Protein AF-A0A819P3U1-F1 (afdb_monomer)

Nearest PDB structures (foldseek):
  7jhk-assembly1_A  TM=5.627E-01  e=6.152E-02  Homo sapiens
  1yp3-assembly1_A  TM=5.318E-01  e=4.204E-02  Solanum tuberosum
  2y6p-assembly2_C-2  TM=5.260E-01  e=1.160E-01  Aquifex aeolicus
  1yp2-assembly1_D  TM=4.595E-01  e=9.592E-02  Solanum tuberosum
  1yp3-assembly1_D  TM=5.567E-01  e=6.039E-01  Solanum tuberosum

Mean predicted aligned error: 12.97 Å

Solvent-accessible surface area (backbone atoms only — not comparable to full-atom values): 12247 Å² total; per-residue (Å²): 111,69,67,37,59,58,43,46,68,49,89,54,62,86,46,75,45,80,46,69,48,93,61,55,46,72,45,92,58,41,65,61,53,62,70,67,54,55,69,74,64,70,70,65,46,48,33,38,27,32,22,67,76,34,48,69,74,45,61,77,78,46,75,49,81,86,69,34,29,36,20,39,30,55,60,50,45,47,78,54,25,32,36,37,26,21,64,43,29,48,50,46,53,65,76,52,68,76,62,92,58,60,68,38,43,49,49,22,51,33,24,65,68,64,75,36,46,35,31,30,42,39,68,57,34,28,44,63,67,75,35,46,96,87,57,67,52,98,86,56,76,61,86,76,69,75,80,51,57,64,54,48,55,57,49,54,61,64,59,72,75,81,70,96,72,63,72,71,63,50,72,74,33,38,64,66,67,39,51,49,68,62,18,47,54,48,39,61,73,74,52,67,63,55,79,77,58,79,80,74,83,87,80,76,96,73,89,134

Foldseek 3Di:
DVVLVVLLPDPDQLDKDKDADPQKDFDPCLVVVVVQDDPVVSVPFQKEFLAAPLADFAAWPDATPLGKTKGFHLQRQDDRIMIHGSVSSVLLCVQVVPDPAPSSVSVNVCSNVVVGGYMYMPPHRMDRPPDDVVGDDPLDDDDDDDVVVVVVVVVVVVPVPDDPPPVVNVCPGSSVVRPNVVSVVCCCVRVPPSVVPPPPPPDDPDDD

pLDDT: mean 73.74, std 20.92, range [31.33, 96.56]

Structure (mmCIF, N/CA/C/O backbone):
data_AF-A0A819P3U1-F1
#
_entry.id   AF-A0A819P3U1-F1
#
loop_
_atom_site.group_PDB
_atom_site.id
_atom_site.type_symbol
_atom_site.label_atom_id
_atom_site.label_alt_id
_atom_site.label_comp_id
_atom_site.label_asym_id
_atom_site.label_entity_id
_atom_site.label_seq_id
_atom_site.pdbx_PDB_ins_code
_atom_site.Cartn_x
_atom_site.Cartn_y
_atom_site.Cartn_z
_atom_site.occupancy
_atom_site.B_iso_or_equiv
_atom_site.auth_seq_id
_atom_site.auth_comp_id
_atom_site.auth_asym_id
_atom_site.auth_atom_id
_atom_site.pdbx_PDB_model_num
ATOM 1 N N . MET A 1 1 ? 4.174 1.593 13.818 1.00 85.69 1 MET A N 1
ATOM 2 C CA . MET A 1 1 ? 3.025 1.798 14.738 1.00 85.69 1 MET A CA 1
ATOM 3 C C . MET A 1 1 ? 2.854 3.265 15.147 1.00 85.69 1 MET A C 1
ATOM 5 O O . MET A 1 1 ? 1.755 3.779 14.996 1.00 85.69 1 MET A O 1
ATOM 9 N N . GLN A 1 2 ? 3.898 3.973 15.605 1.00 91.50 2 GLN A N 1
ATOM 10 C CA . GLN A 1 2 ? 3.791 5.390 16.016 1.00 91.50 2 GLN A CA 1
ATOM 11 C C . GLN A 1 2 ? 3.279 6.329 14.908 1.00 91.50 2 GLN A C 1
ATOM 13 O O . GLN A 1 2 ? 2.405 7.147 15.173 1.00 91.50 2 GLN A O 1
ATOM 18 N N . ILE A 1 3 ? 3.743 6.153 13.662 1.00 92.31 3 ILE A N 1
ATOM 19 C CA . ILE A 1 3 ? 3.264 6.930 12.501 1.00 92.31 3 ILE A CA 1
ATOM 20 C C . ILE A 1 3 ? 1.743 6.807 12.345 1.00 92.31 3 ILE A C 1
ATOM 22 O O . ILE A 1 3 ? 1.049 7.808 12.208 1.00 92.31 3 ILE A O 1
ATOM 26 N N . TRP A 1 4 ? 1.195 5.594 12.442 1.00 94.38 4 TRP A N 1
ATOM 27 C CA . TRP A 1 4 ? -0.253 5.390 12.366 1.00 94.38 4 TRP A CA 1
ATOM 28 C C . TRP A 1 4 ? -0.988 6.064 13.514 1.00 94.38 4 TRP A C 1
ATOM 30 O O . TRP A 1 4 ? -2.015 6.687 13.274 1.00 94.38 4 TRP A O 1
ATOM 40 N N . SER A 1 5 ? -0.440 6.010 14.733 1.00 94.44 5 SER A N 1
ATOM 41 C CA . SER A 1 5 ? -0.998 6.751 15.867 1.00 94.44 5 SER A CA 1
ATOM 42 C C . SER A 1 5 ? -1.040 8.252 15.587 1.00 94.44 5 SER A C 1
ATOM 44 O O . SER A 1 5 ? -2.053 8.880 15.870 1.00 94.44 5 SER A O 1
ATOM 46 N N . ALA A 1 6 ? 0.008 8.825 14.989 1.00 93.75 6 ALA A N 1
ATOM 47 C CA . ALA A 1 6 ? 0.030 10.238 14.619 1.00 93.75 6 ALA A CA 1
ATOM 48 C C . ALA A 1 6 ? -1.058 10.569 13.582 1.00 93.75 6 ALA A C 1
ATOM 50 O O . ALA A 1 6 ? -1.802 11.532 13.744 1.00 93.75 6 ALA A O 1
ATOM 51 N N . ILE A 1 7 ? -1.216 9.714 12.568 1.00 94.00 7 ILE A N 1
ATOM 52 C CA . ILE A 1 7 ? -2.234 9.865 11.520 1.00 94.00 7 ILE A CA 1
ATOM 53 C C . ILE A 1 7 ? -3.661 9.798 12.096 1.00 94.00 7 ILE A C 1
ATOM 55 O O . ILE A 1 7 ? -4.554 10.475 11.588 1.00 94.00 7 ILE A O 1
ATOM 59 N N . THR A 1 8 ? -3.894 9.046 13.183 1.00 93.00 8 THR A N 1
ATOM 60 C CA . THR A 1 8 ? -5.224 9.004 13.826 1.00 93.00 8 THR A CA 1
ATOM 61 C C . THR A 1 8 ? -5.676 10.342 14.413 1.00 93.00 8 THR A C 1
ATOM 63 O O . THR A 1 8 ? -6.875 10.538 14.581 1.00 93.00 8 THR A O 1
ATOM 66 N N . PHE A 1 9 ? -4.754 11.272 14.687 1.00 90.25 9 PHE A N 1
ATOM 67 C CA . PHE A 1 9 ? -5.097 12.611 15.174 1.00 90.25 9 PHE A CA 1
ATOM 68 C C . PHE A 1 9 ? -5.515 13.581 14.059 1.00 90.25 9 PHE A C 1
ATOM 70 O O . PHE A 1 9 ? -5.903 14.710 14.357 1.00 90.25 9 PHE A O 1
ATOM 77 N N . SER A 1 10 ? -5.450 13.171 12.786 1.00 84.75 10 SER A N 1
ATOM 78 C CA . SER A 1 10 ? -5.961 13.988 11.683 1.00 84.75 10 SER A CA 1
ATOM 79 C C . SER A 1 10 ? -7.465 14.213 11.847 1.00 84.75 10 SER A C 1
ATOM 81 O O . SER A 1 10 ? -8.237 13.265 11.982 1.00 84.75 10 SER A O 1
ATOM 83 N N . THR A 1 11 ? -7.889 15.477 11.817 1.00 76.25 11 THR A N 1
ATOM 84 C CA . THR A 1 11 ? -9.294 15.874 11.996 1.00 76.25 11 THR A CA 1
ATOM 85 C C . THR A 1 11 ? -10.148 15.633 10.751 1.00 76.25 11 THR A C 1
ATOM 87 O O . THR A 1 11 ? -11.374 15.627 10.844 1.00 76.25 11 THR A O 1
ATOM 90 N N . ASN A 1 12 ? -9.521 15.412 9.591 1.00 82.50 12 ASN A N 1
ATOM 91 C CA . ASN A 1 12 ? -10.208 15.109 8.343 1.00 82.50 12 ASN A CA 1
ATOM 92 C C . ASN A 1 12 ? -10.086 13.615 8.012 1.00 82.50 12 ASN A C 1
ATOM 94 O O . ASN A 1 12 ? -9.068 13.165 7.476 1.00 82.50 12 ASN A O 1
ATOM 98 N N . ASN A 1 13 ? -11.149 12.861 8.296 1.00 77.06 13 ASN A N 1
ATOM 99 C CA . ASN A 1 13 ? -11.189 11.411 8.086 1.00 77.06 13 ASN A CA 1
ATOM 100 C C . ASN A 1 13 ? -11.143 10.976 6.615 1.00 77.06 13 ASN A C 1
ATOM 102 O O . ASN A 1 13 ? -10.789 9.827 6.338 1.00 77.06 13 ASN A O 1
ATOM 106 N N . ASP A 1 14 ? -11.444 11.889 5.694 1.00 79.56 14 ASP A N 1
ATOM 107 C CA . ASP A 1 14 ? -11.444 11.621 4.256 1.00 79.56 14 ASP A CA 1
ATOM 108 C C . ASP A 1 14 ? -10.098 11.969 3.603 1.00 79.56 14 ASP A C 1
ATOM 110 O O . ASP A 1 14 ? -9.855 11.631 2.444 1.00 79.56 14 ASP A O 1
ATOM 114 N N . SER A 1 15 ? -9.192 12.611 4.351 1.00 87.12 15 SER A N 1
ATOM 115 C CA . SER A 1 15 ? -7.854 12.937 3.864 1.00 87.12 15 SER A CA 1
ATOM 116 C C . SER A 1 15 ? -6.945 11.707 3.810 1.00 87.12 15 SER A C 1
ATOM 118 O O . SER A 1 15 ? -6.907 10.872 4.720 1.00 87.12 15 SER A O 1
ATOM 120 N N . TRP A 1 16 ? -6.174 11.620 2.730 1.00 92.31 16 TRP A N 1
ATOM 121 C CA . TRP A 1 16 ? -5.125 10.625 2.566 1.00 92.31 16 TRP A CA 1
ATOM 122 C C . TRP A 1 16 ? -3.805 11.156 3.116 1.00 92.31 16 TRP A C 1
ATOM 124 O O . TRP A 1 16 ? -3.376 12.259 2.786 1.00 92.31 16 TRP A O 1
ATOM 134 N N . SER A 1 17 ? -3.150 10.349 3.942 1.00 94.19 17 SER A N 1
ATOM 135 C CA . SER A 1 17 ? -1.769 10.551 4.369 1.00 94.19 17 SER A CA 1
ATOM 136 C C . SER A 1 17 ? -0.858 9.675 3.521 1.00 94.19 17 SER A C 1
ATOM 138 O O . SER A 1 17 ? -1.094 8.471 3.410 1.00 94.19 17 SER A O 1
ATOM 140 N N . LEU A 1 18 ? 0.176 10.272 2.933 1.00 94.25 18 LEU A N 1
ATOM 141 C CA . LEU A 1 18 ? 1.239 9.539 2.252 1.00 94.25 18 LEU A CA 1
ATOM 142 C C . LEU A 1 18 ? 2.315 9.184 3.279 1.00 94.25 18 LEU A C 1
ATOM 144 O O . LEU A 1 18 ? 2.760 10.046 4.037 1.00 94.25 18 LEU A O 1
ATOM 148 N N . VAL A 1 19 ? 2.698 7.913 3.324 1.00 94.69 19 VAL A N 1
ATOM 149 C CA . VAL A 1 19 ? 3.743 7.390 4.202 1.00 94.69 19 VAL A CA 1
ATOM 150 C C . VAL A 1 19 ? 4.856 6.835 3.332 1.00 94.69 19 VAL A C 1
ATOM 152 O O . VAL A 1 19 ? 4.605 6.025 2.438 1.00 94.69 19 VAL A O 1
ATOM 155 N N . PHE A 1 20 ? 6.070 7.280 3.628 1.00 92.81 20 PHE A N 1
ATOM 156 C CA . PHE A 1 20 ? 7.286 6.956 2.903 1.00 92.81 20 PHE A CA 1
ATOM 157 C C . PHE A 1 20 ? 8.356 6.474 3.885 1.00 92.81 20 PHE A C 1
ATOM 159 O O . PHE A 1 20 ? 8.464 7.010 4.991 1.00 92.81 20 PHE A O 1
ATOM 166 N N . GLU A 1 21 ? 9.129 5.473 3.478 1.00 89.50 21 GLU A N 1
ATOM 167 C CA . GLU A 1 21 ? 10.458 5.203 4.029 1.00 89.50 21 GLU A CA 1
ATOM 168 C C . GLU A 1 21 ? 11.455 6.256 3.505 1.00 89.50 21 GLU A C 1
ATOM 170 O O . GLU A 1 21 ? 11.153 7.029 2.592 1.00 89.50 21 GLU A O 1
ATOM 175 N N . ASP A 1 22 ? 12.622 6.353 4.133 1.00 85.06 22 ASP A N 1
ATOM 176 C CA . ASP A 1 22 ? 13.622 7.393 3.871 1.00 85.06 22 ASP A CA 1
ATOM 177 C C . ASP A 1 22 ? 14.431 7.172 2.581 1.00 85.06 22 ASP A C 1
ATOM 179 O O . ASP A 1 22 ? 15.055 8.106 2.076 1.00 85.06 22 ASP A O 1
ATOM 183 N N . ASP A 1 23 ? 14.399 5.963 2.023 1.00 80.56 23 ASP A N 1
ATOM 184 C CA . ASP A 1 23 ? 15.194 5.527 0.872 1.00 80.56 23 ASP A CA 1
ATOM 185 C C . ASP A 1 23 ? 14.394 5.412 -0.441 1.00 80.56 23 ASP A C 1
ATOM 187 O O . ASP A 1 23 ? 14.795 4.711 -1.382 1.00 80.56 23 ASP A O 1
ATOM 191 N N . ILE A 1 24 ? 13.278 6.140 -0.528 1.00 85.75 24 ILE A N 1
ATOM 192 C CA . ILE A 1 24 ? 12.421 6.174 -1.714 1.00 85.75 24 ILE A CA 1
ATOM 193 C C . ILE A 1 24 ? 12.750 7.348 -2.636 1.00 85.75 24 ILE A C 1
ATOM 195 O O . ILE A 1 24 ? 12.939 8.485 -2.204 1.00 85.75 24 ILE A O 1
ATOM 199 N N . ASP A 1 25 ? 12.744 7.070 -3.935 1.00 84.06 25 ASP A N 1
ATOM 200 C CA . ASP A 1 25 ? 12.656 8.066 -4.995 1.00 84.06 25 ASP A CA 1
ATOM 201 C C . ASP A 1 25 ? 11.221 8.105 -5.532 1.00 84.06 25 ASP A C 1
ATOM 203 O O . ASP A 1 25 ? 10.582 7.065 -5.712 1.00 84.06 25 ASP A O 1
ATOM 207 N N . LEU A 1 26 ? 10.713 9.306 -5.805 1.00 86.75 26 LEU A N 1
ATOM 208 C CA . LEU A 1 26 ? 9.403 9.504 -6.422 1.00 86.75 26 LEU A CA 1
ATOM 209 C C . LEU A 1 26 ? 9.545 9.732 -7.925 1.00 86.75 26 LEU A C 1
ATOM 211 O O . LEU A 1 26 ? 10.399 10.498 -8.374 1.00 86.75 26 LEU A O 1
ATOM 215 N N . GLU A 1 27 ? 8.649 9.127 -8.693 1.00 85.06 27 GLU A N 1
ATOM 216 C CA . GLU A 1 27 ? 8.501 9.396 -10.116 1.00 85.06 27 GLU A CA 1
ATOM 217 C C . GLU A 1 27 ? 7.991 10.820 -10.342 1.00 85.06 27 GLU A C 1
ATOM 219 O O . GLU A 1 27 ? 7.174 11.341 -9.575 1.00 85.06 27 GLU A O 1
ATOM 224 N N . THR A 1 28 ? 8.430 11.452 -11.433 1.00 79.12 28 THR A N 1
ATOM 225 C CA . THR A 1 28 ? 8.122 12.865 -11.713 1.00 79.12 28 THR A CA 1
ATOM 226 C C . THR A 1 28 ? 6.620 13.140 -11.811 1.00 79.12 28 THR A C 1
ATOM 228 O O . THR A 1 28 ? 6.186 14.212 -11.417 1.00 79.12 28 THR A O 1
ATOM 231 N N . LEU A 1 29 ? 5.832 12.165 -12.283 1.00 81.12 29 LEU A N 1
ATOM 232 C CA . LEU A 1 29 ? 4.379 12.291 -12.462 1.00 81.12 29 LEU A CA 1
ATOM 233 C C . LEU A 1 29 ? 3.557 11.813 -11.251 1.00 81.12 29 LEU A C 1
ATOM 235 O O . LEU A 1 29 ? 2.359 11.559 -11.376 1.00 81.12 29 LEU A O 1
ATOM 239 N N . THR A 1 30 ? 4.182 11.612 -10.084 1.00 85.44 30 THR A N 1
ATOM 240 C CA . THR A 1 30 ? 3.500 11.037 -8.911 1.00 85.44 30 THR A CA 1
ATOM 241 C C . THR A 1 30 ? 2.268 11.849 -8.513 1.00 85.44 30 THR A C 1
ATOM 243 O O . THR A 1 30 ? 1.208 11.276 -8.257 1.00 85.44 30 THR A O 1
ATOM 246 N N . LEU A 1 31 ? 2.381 13.179 -8.474 1.00 86.88 31 LEU A N 1
ATOM 247 C CA . LEU A 1 31 ? 1.285 14.042 -8.039 1.00 86.88 31 LEU A CA 1
ATOM 248 C C . LEU A 1 31 ? 0.137 14.037 -9.054 1.00 86.88 31 LEU A C 1
ATOM 250 O O . LEU A 1 31 ? -1.020 13.892 -8.666 1.00 86.88 31 LEU A O 1
ATOM 254 N N . GLU A 1 32 ? 0.456 14.134 -10.342 1.00 86.25 32 GLU A N 1
ATOM 255 C CA . GLU A 1 32 ? -0.493 14.122 -11.453 1.00 86.25 32 GLU A CA 1
ATOM 256 C C . GLU A 1 32 ? -1.258 12.799 -11.505 1.00 86.25 32 GLU A C 1
ATOM 258 O O . GLU A 1 32 ? -2.483 12.786 -11.651 1.00 86.25 32 GLU A O 1
ATOM 263 N N . VAL A 1 33 ? -0.555 11.676 -11.322 1.00 88.56 33 VAL A N 1
ATOM 264 C CA . VAL A 1 33 ? -1.185 10.357 -11.262 1.00 88.56 33 VAL A CA 1
ATOM 265 C C . VAL A 1 33 ? -2.161 10.302 -10.093 1.00 88.56 33 VAL A C 1
ATOM 267 O O . VAL A 1 33 ? -3.327 9.989 -10.321 1.00 88.56 33 VAL A O 1
ATOM 270 N N . LEU A 1 34 ? -1.745 10.670 -8.877 1.00 89.50 34 LEU A N 1
ATOM 271 C CA . LEU A 1 34 ? -2.627 10.640 -7.704 1.00 89.50 34 LEU A CA 1
ATOM 272 C C . LEU A 1 34 ? -3.834 11.577 -7.861 1.00 89.50 34 LEU A C 1
ATOM 274 O O . LEU A 1 34 ? -4.958 11.200 -7.542 1.00 89.50 34 LEU A O 1
ATOM 278 N N . GLN A 1 35 ? -3.650 12.774 -8.412 1.00 88.50 35 GLN A N 1
ATOM 279 C CA . GLN A 1 35 ? -4.751 13.715 -8.643 1.00 88.50 35 GLN A CA 1
ATOM 280 C C . GLN A 1 35 ? -5.731 13.245 -9.727 1.00 88.50 35 GLN A C 1
ATOM 282 O O . GLN A 1 35 ? -6.902 13.614 -9.693 1.00 88.50 35 GLN A O 1
ATOM 287 N N . SER A 1 36 ? -5.284 12.408 -10.667 1.00 88.75 36 SER A N 1
ATOM 288 C CA . SER A 1 36 ? -6.131 11.872 -11.740 1.00 88.75 36 SER A CA 1
ATOM 289 C C . SER A 1 36 ? -7.015 10.687 -11.324 1.00 88.75 36 SER A C 1
ATOM 291 O O . SER A 1 36 ? -7.788 10.177 -12.140 1.00 88.75 36 SER A O 1
ATOM 293 N N . PHE A 1 37 ? -6.890 10.203 -10.086 1.00 88.62 37 PHE A N 1
ATOM 294 C CA . PHE A 1 37 ? -7.653 9.053 -9.607 1.00 88.62 37 PHE A CA 1
ATOM 295 C C . PHE A 1 37 ? -9.151 9.382 -9.527 1.00 88.62 37 PHE A C 1
ATOM 297 O O . PHE A 1 37 ? -9.531 10.377 -8.905 1.00 88.62 37 PHE A O 1
ATOM 304 N N . PRO A 1 38 ? -10.028 8.523 -10.076 1.00 87.38 38 PRO A N 1
ATOM 305 C CA . PRO A 1 38 ? -11.466 8.667 -9.897 1.00 87.38 38 PRO A CA 1
ATOM 306 C C . PRO A 1 38 ? -11.857 8.654 -8.414 1.00 87.38 38 PRO A C 1
ATOM 308 O O . PRO A 1 38 ? -11.369 7.823 -7.645 1.00 87.38 38 PRO A O 1
ATOM 311 N N . ASN A 1 39 ? -12.803 9.512 -8.020 1.00 86.12 39 ASN A N 1
ATOM 312 C CA . ASN A 1 39 ? -13.292 9.599 -6.635 1.00 86.12 39 ASN A CA 1
ATOM 313 C C . ASN A 1 39 ? -13.731 8.233 -6.074 1.00 86.12 39 ASN A C 1
ATOM 315 O O . ASN A 1 39 ? -13.433 7.890 -4.930 1.00 86.12 39 ASN A O 1
ATOM 319 N N . ASP A 1 40 ? -14.373 7.403 -6.897 1.00 85.00 40 ASP A N 1
ATOM 320 C CA . ASP A 1 40 ? -14.832 6.069 -6.498 1.00 85.00 40 ASP A CA 1
ATOM 321 C C . ASP A 1 40 ? -13.682 5.120 -6.144 1.00 85.00 40 ASP A C 1
ATOM 323 O O . ASP A 1 40 ? -13.859 4.195 -5.348 1.00 85.00 40 ASP A O 1
ATOM 327 N N . LEU A 1 41 ? -12.506 5.323 -6.742 1.00 86.75 41 LEU A N 1
ATOM 328 C CA . LEU A 1 41 ? -11.304 4.556 -6.432 1.00 86.75 41 LEU A CA 1
ATOM 329 C C . LEU A 1 41 ? -10.625 5.064 -5.174 1.00 86.75 41 LEU A C 1
ATOM 331 O O . LEU A 1 41 ? -10.132 4.241 -4.412 1.00 86.75 41 LEU A O 1
ATOM 335 N N . TRP A 1 42 ? -10.661 6.370 -4.912 1.00 87.38 42 TRP A N 1
ATOM 336 C CA . TRP A 1 42 ? -10.223 6.904 -3.629 1.00 87.38 42 TRP A CA 1
ATOM 337 C C . TRP A 1 42 ? -11.099 6.421 -2.478 1.00 87.38 42 TRP A C 1
ATOM 339 O O . TRP A 1 42 ? -10.599 6.225 -1.384 1.00 87.38 42 TRP A O 1
ATOM 349 N N . ASN A 1 43 ? -12.389 6.162 -2.674 1.00 88.31 43 ASN A N 1
ATOM 350 C CA . ASN A 1 43 ? -13.275 5.853 -1.546 1.00 88.31 43 ASN A CA 1
ATOM 351 C C . ASN A 1 43 ? -13.275 4.377 -1.116 1.00 88.31 43 ASN A C 1
ATOM 353 O O . ASN A 1 43 ? -13.623 4.075 0.023 1.00 88.31 43 ASN A O 1
ATOM 357 N N . LYS A 1 44 ? -12.824 3.452 -1.969 1.00 91.56 44 LYS A N 1
ATOM 358 C CA . LYS A 1 44 ? -12.925 2.002 -1.716 1.00 91.56 44 LYS A CA 1
ATOM 359 C C . LYS A 1 44 ? -11.802 1.389 -0.860 1.00 91.56 44 LYS A C 1
ATOM 361 O O . LYS A 1 44 ? -12.132 0.710 0.110 1.00 91.56 44 LYS A O 1
ATOM 366 N N . PRO A 1 45 ? -10.509 1.541 -1.193 1.00 94.62 45 PRO A N 1
ATOM 367 C CA . PRO A 1 45 ? -9.443 0.773 -0.560 1.00 94.62 45 PRO A CA 1
ATOM 368 C C . PRO A 1 45 ? -9.107 1.297 0.836 1.00 94.62 45 PRO A C 1
ATOM 370 O O . PRO A 1 45 ? -9.137 2.493 1.096 1.00 94.62 45 PRO A O 1
ATOM 373 N N . ASP A 1 46 ? -8.715 0.408 1.737 1.00 95.31 46 ASP A N 1
ATOM 374 C CA . ASP A 1 46 ? -8.105 0.784 3.009 1.00 95.31 46 ASP A CA 1
ATOM 375 C C . ASP A 1 46 ? -6.695 1.371 2.785 1.00 95.31 46 ASP A C 1
ATOM 377 O O . ASP A 1 46 ? -6.325 2.373 3.394 1.00 95.31 46 ASP A O 1
ATOM 381 N N . LEU A 1 47 ? -5.915 0.764 1.885 1.00 95.00 47 LEU A N 1
ATOM 382 C CA . LEU A 1 47 ? -4.531 1.143 1.589 1.00 95.00 47 LEU A CA 1
ATOM 383 C C . LEU A 1 47 ? -4.284 1.205 0.083 1.00 95.00 47 LEU A C 1
ATOM 385 O O . LEU A 1 47 ? -4.794 0.369 -0.666 1.00 95.00 47 LEU A O 1
ATOM 389 N N . ILE A 1 48 ? -3.440 2.144 -0.343 1.00 94.69 48 ILE A N 1
ATOM 390 C CA . ILE A 1 48 ? -2.974 2.239 -1.730 1.00 94.69 48 ILE A CA 1
ATOM 391 C C . ILE A 1 48 ? -1.450 2.230 -1.729 1.00 94.69 48 ILE A C 1
ATOM 393 O O . ILE A 1 48 ? -0.825 3.172 -1.258 1.00 94.69 48 ILE A O 1
ATOM 397 N N . TYR A 1 49 ? -0.849 1.176 -2.265 1.00 94.19 49 TYR A N 1
ATOM 398 C CA . TYR A 1 49 ? 0.596 1.080 -2.427 1.00 94.19 49 TYR A CA 1
ATOM 399 C C . TYR A 1 49 ? 1.050 1.878 -3.643 1.00 94.19 49 TYR A C 1
ATOM 401 O O . TYR A 1 49 ? 0.569 1.659 -4.757 1.00 94.19 49 TYR A O 1
ATOM 409 N N . LEU A 1 50 ? 1.982 2.798 -3.403 1.00 93.00 50 LEU A N 1
ATOM 410 C CA . LEU A 1 50 ? 2.589 3.652 -4.424 1.00 93.00 50 LEU A CA 1
ATOM 411 C C . LEU A 1 50 ? 3.823 2.992 -5.030 1.00 93.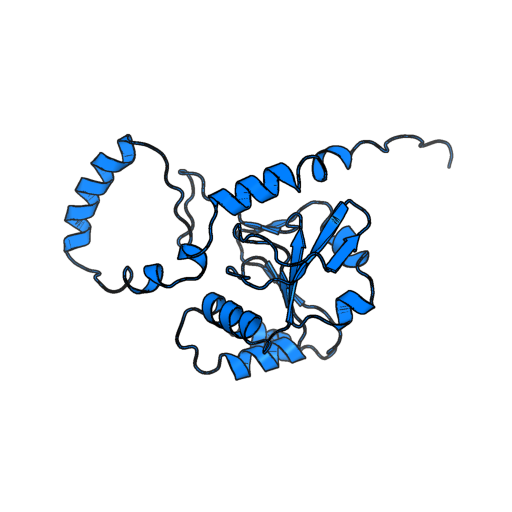00 50 LEU A C 1
ATOM 413 O O . LEU A 1 50 ? 4.187 3.293 -6.161 1.00 93.00 50 LEU A O 1
ATOM 417 N N . GLY A 1 51 ? 4.444 2.080 -4.288 1.00 83.31 51 GLY A N 1
ATOM 418 C CA . GLY A 1 51 ? 5.534 1.251 -4.762 1.00 83.31 51 GLY A CA 1
ATOM 419 C C . GLY A 1 51 ? 5.332 -0.217 -4.407 1.00 83.31 51 GLY A C 1
ATOM 420 O O . GLY A 1 51 ? 4.469 -0.578 -3.602 1.00 83.31 51 GLY A O 1
ATOM 421 N N . SER A 1 52 ? 6.096 -1.095 -5.056 1.00 75.00 52 SER A N 1
ATOM 422 C CA . SER A 1 52 ? 6.040 -2.534 -4.793 1.00 75.00 52 SER A CA 1
ATOM 423 C C . SER A 1 52 ? 7.434 -3.150 -4.818 1.00 75.00 52 SER A C 1
ATOM 425 O O . SER A 1 52 ? 8.246 -2.843 -5.690 1.00 75.00 52 SER A O 1
ATOM 427 N N . CYS A 1 53 ? 7.701 -4.072 -3.894 1.00 72.88 53 CYS A N 1
ATOM 428 C CA . CYS A 1 53 ? 8.941 -4.853 -3.862 1.00 72.88 53 CYS A CA 1
ATOM 429 C C . CYS A 1 53 ? 8.917 -6.016 -4.858 1.00 72.88 53 CYS A C 1
ATOM 431 O O . CYS A 1 53 ? 9.235 -7.144 -4.507 1.00 72.88 53 CYS A O 1
ATOM 433 N N . GLY A 1 54 ? 8.482 -5.772 -6.096 1.00 67.81 54 GLY A N 1
ATOM 434 C CA . GLY A 1 54 ? 8.452 -6.824 -7.110 1.00 67.81 54 GLY A CA 1
ATOM 435 C C . GLY A 1 54 ? 7.488 -7.959 -6.764 1.00 67.81 54 GLY A C 1
ATOM 436 O O . GLY A 1 54 ? 7.825 -9.123 -6.927 1.00 67.81 54 GLY A O 1
ATOM 437 N N . ASN A 1 55 ? 6.278 -7.631 -6.308 1.00 72.81 55 ASN A N 1
ATOM 438 C CA . ASN A 1 55 ? 5.185 -8.600 -6.323 1.00 72.81 55 ASN A CA 1
ATOM 439 C C . ASN A 1 55 ? 4.456 -8.505 -7.655 1.00 72.81 55 ASN A C 1
ATOM 441 O O . ASN A 1 55 ? 4.226 -7.407 -8.166 1.00 72.81 55 ASN A O 1
ATOM 445 N N . ILE A 1 56 ? 4.036 -9.652 -8.181 1.00 76.50 56 ILE A N 1
ATOM 446 C CA . ILE A 1 56 ? 3.124 -9.681 -9.321 1.00 76.50 56 ILE A CA 1
ATOM 447 C C . ILE A 1 56 ? 1.810 -9.016 -8.879 1.00 76.50 56 ILE A C 1
ATOM 449 O O . ILE A 1 56 ? 1.249 -9.414 -7.847 1.00 76.50 56 ILE A O 1
ATOM 453 N N . PRO A 1 57 ? 1.308 -8.013 -9.617 1.00 79.19 57 PRO A N 1
ATOM 454 C CA . PRO A 1 57 ? 0.028 -7.411 -9.291 1.00 79.19 57 PRO A CA 1
ATOM 455 C C . PRO A 1 57 ? -1.102 -8.432 -9.363 1.00 79.19 57 PRO A C 1
ATOM 457 O O . PRO A 1 57 ? -1.083 -9.357 -10.175 1.00 79.19 57 PRO A O 1
ATOM 460 N N . GLY A 1 58 ? -2.133 -8.224 -8.545 1.00 83.31 58 GLY A N 1
ATOM 461 C CA . GLY A 1 58 ? -3.387 -8.949 -8.706 1.00 83.31 58 GLY A CA 1
ATOM 462 C C . GLY A 1 58 ? -4.201 -8.429 -9.892 1.00 83.31 58 GLY A C 1
ATOM 463 O O . GLY A 1 58 ? -3.689 -7.828 -10.840 1.00 83.31 58 GLY A O 1
ATOM 464 N N . SER A 1 59 ? -5.510 -8.651 -9.838 1.00 88.31 59 SER A N 1
ATOM 465 C CA . SER A 1 59 ? -6.432 -8.259 -10.905 1.00 88.31 59 SER A CA 1
ATOM 466 C C . SER A 1 59 ? -6.397 -6.751 -11.165 1.00 88.31 59 SER A C 1
ATOM 468 O O . SER A 1 59 ? -6.461 -5.958 -10.223 1.00 88.31 59 SER A O 1
ATOM 470 N N . LYS A 1 60 ? -6.331 -6.356 -12.444 1.00 92.31 60 LYS A N 1
ATOM 471 C CA . LYS A 1 60 ? -6.463 -4.953 -12.862 1.00 92.31 60 LYS A CA 1
ATOM 472 C C . LYS A 1 60 ? -7.885 -4.477 -12.571 1.00 92.31 60 LYS A C 1
ATOM 474 O O . LYS A 1 60 ? -8.844 -5.100 -13.016 1.00 92.31 60 LYS A O 1
ATOM 479 N N . ILE A 1 61 ? -8.000 -3.377 -11.841 1.00 93.94 61 ILE A N 1
ATOM 480 C CA . ILE A 1 61 ? -9.270 -2.736 -11.479 1.00 93.94 61 ILE A CA 1
ATOM 481 C C . ILE A 1 61 ? -9.530 -1.545 -12.396 1.00 93.94 61 ILE A C 1
ATOM 483 O O . ILE A 1 61 ? -10.668 -1.284 -12.774 1.00 93.94 61 ILE A O 1
ATOM 487 N N . TYR A 1 62 ? -8.472 -0.812 -12.736 1.00 93.62 62 TYR A N 1
ATOM 488 C CA . TYR A 1 62 ? -8.575 0.432 -13.479 1.00 93.62 62 TYR A CA 1
ATOM 489 C C . TYR A 1 62 ? -7.309 0.704 -14.281 1.00 93.62 62 TYR A C 1
ATOM 491 O O . TYR A 1 62 ? -6.222 0.237 -13.939 1.00 93.62 62 TYR A O 1
ATOM 499 N N . GLU A 1 63 ? -7.476 1.477 -15.343 1.00 91.50 63 GLU A N 1
ATOM 500 C CA . GLU A 1 63 ? -6.417 1.997 -16.191 1.00 91.50 63 GLU A CA 1
ATOM 501 C C . GLU A 1 63 ? -6.691 3.482 -16.397 1.00 91.50 63 GLU A C 1
ATOM 503 O O . GLU A 1 63 ? -7.778 3.860 -16.834 1.00 91.50 63 GLU A O 1
ATOM 508 N N . GLY A 1 64 ? -5.740 4.309 -15.978 1.00 83.81 64 GLY A N 1
ATOM 509 C CA . GLY A 1 64 ? -5.885 5.752 -15.954 1.00 83.81 64 GLY A CA 1
ATOM 510 C C . GLY A 1 64 ? -5.243 6.446 -17.141 1.00 83.81 64 GLY A C 1
ATOM 511 O O . GLY A 1 64 ? -4.531 5.853 -17.955 1.00 83.81 64 GLY A O 1
ATOM 512 N N . ALA A 1 65 ? -5.464 7.760 -17.194 1.00 72.75 65 ALA A N 1
ATOM 513 C CA . ALA A 1 65 ? -4.660 8.643 -18.027 1.00 72.75 65 ALA A CA 1
ATOM 514 C C . ALA A 1 65 ? -3.169 8.473 -17.671 1.00 72.75 65 ALA A C 1
ATOM 516 O O . ALA A 1 65 ? -2.845 8.091 -16.554 1.00 72.75 65 ALA A O 1
ATOM 517 N N . TYR A 1 66 ? -2.249 8.721 -18.603 1.00 75.00 66 TYR A N 1
ATOM 518 C CA . TYR A 1 66 ? -0.797 8.511 -18.408 1.00 75.00 66 TYR A CA 1
ATOM 519 C C . TYR A 1 66 ? -0.339 7.044 -18.313 1.00 75.00 66 TYR A C 1
ATOM 521 O O . TYR A 1 66 ? 0.838 6.785 -18.078 1.00 75.00 66 TYR A O 1
ATOM 529 N N . GLY A 1 67 ? -1.232 6.077 -18.547 1.00 79.44 67 GLY A N 1
ATOM 530 C CA . GLY A 1 67 ? -0.867 4.662 -18.662 1.00 79.44 67 GLY A CA 1
ATOM 531 C C . GLY A 1 67 ? -0.598 3.958 -17.331 1.00 79.44 67 GLY A C 1
ATOM 532 O O . GLY A 1 67 ? -0.140 2.815 -17.338 1.00 79.44 67 GLY A O 1
ATOM 533 N N . TYR A 1 68 ? -0.898 4.594 -16.192 1.00 85.50 68 TYR A N 1
ATOM 534 C CA . TYR A 1 68 ? -0.912 3.887 -14.915 1.00 85.50 68 TYR A CA 1
ATOM 535 C C . TYR A 1 68 ? -2.142 2.988 -14.809 1.00 85.50 68 TYR A C 1
ATOM 537 O O . TYR A 1 68 ? -3.190 3.200 -15.420 1.00 85.50 68 TYR A O 1
ATOM 545 N N . ARG A 1 69 ? -2.018 1.968 -13.977 1.00 90.25 69 ARG A N 1
ATOM 546 C CA . ARG A 1 69 ? -3.044 0.980 -13.690 1.00 90.25 69 ARG A CA 1
ATOM 547 C C . ARG A 1 69 ? -3.152 0.811 -12.195 1.00 90.25 69 ARG A C 1
ATOM 549 O O . ARG A 1 69 ? -2.160 0.887 -11.475 1.00 90.25 69 ARG A O 1
ATOM 556 N N . ILE A 1 70 ? -4.362 0.538 -11.741 1.00 92.25 70 ILE A N 1
ATOM 557 C CA . ILE A 1 70 ? -4.624 0.183 -10.354 1.00 92.25 70 ILE A CA 1
ATOM 558 C C . ILE A 1 70 ? -5.001 -1.284 -10.329 1.00 92.25 70 ILE A C 1
ATOM 560 O O . ILE A 1 70 ? -5.887 -1.725 -11.065 1.00 92.25 70 ILE A O 1
ATOM 564 N N . HIS A 1 71 ? -4.323 -2.034 -9.477 1.00 92.31 71 HIS A N 1
ATOM 565 C CA . HIS A 1 71 ? -4.551 -3.454 -9.278 1.00 92.31 71 HIS A CA 1
ATOM 566 C C . HIS A 1 71 ? -4.989 -3.719 -7.844 1.00 92.31 71 HIS A C 1
ATOM 568 O O . HIS A 1 71 ? -4.630 -2.988 -6.922 1.00 92.31 71 HIS A O 1
ATOM 574 N N . GLN A 1 72 ? -5.743 -4.796 -7.639 1.00 92.69 72 GLN A N 1
ATOM 575 C CA . GLN A 1 72 ? -5.936 -5.323 -6.295 1.00 92.69 72 GLN A CA 1
ATOM 576 C C . GLN A 1 72 ? -4.621 -5.941 -5.810 1.00 92.69 72 GLN A C 1
ATOM 578 O O . GLN A 1 72 ? -4.078 -6.842 -6.451 1.00 92.69 72 GLN A O 1
ATOM 583 N N . ALA A 1 73 ? -4.115 -5.495 -4.665 1.00 89.69 73 ALA A N 1
ATOM 584 C CA . ALA A 1 73 ? -2.863 -5.975 -4.099 1.00 89.69 73 ALA A CA 1
ATOM 585 C C . ALA A 1 73 ? -3.124 -7.093 -3.081 1.00 89.69 73 ALA A C 1
ATOM 587 O O . ALA A 1 73 ? -3.390 -6.852 -1.903 1.00 89.69 73 ALA A O 1
ATOM 588 N N . LEU A 1 74 ? -3.032 -8.344 -3.537 1.00 82.88 74 LEU A N 1
ATOM 589 C CA . LEU A 1 74 ? -3.206 -9.529 -2.681 1.00 82.88 74 LEU A CA 1
ATOM 590 C C . LEU A 1 74 ? -1.926 -9.937 -1.933 1.00 82.88 74 LEU A C 1
ATOM 592 O O . LEU A 1 74 ? -1.988 -10.703 -0.974 1.00 82.88 74 LEU A O 1
ATOM 596 N N . ASN A 1 75 ? -0.768 -9.434 -2.366 1.00 83.94 75 ASN A N 1
ATOM 597 C CA . ASN A 1 75 ? 0.531 -9.672 -1.734 1.00 83.94 75 ASN A CA 1
ATOM 598 C C . ASN A 1 75 ? 1.326 -8.358 -1.598 1.00 83.94 75 ASN A C 1
ATOM 600 O O . ASN A 1 75 ? 2.351 -8.206 -2.254 1.00 83.94 75 ASN A O 1
ATOM 604 N N . PRO A 1 76 ? 0.864 -7.373 -0.812 1.00 83.38 76 PRO A N 1
ATOM 605 C CA . PRO A 1 76 ? 1.628 -6.152 -0.560 1.00 83.38 76 PRO A CA 1
ATOM 606 C C . PRO A 1 76 ? 2.770 -6.425 0.438 1.00 83.38 76 PRO A C 1
ATOM 608 O O . PRO A 1 76 ? 2.605 -6.227 1.635 1.00 83.38 76 PRO A O 1
ATOM 611 N N . SER A 1 77 ? 3.909 -6.941 -0.034 1.00 72.25 77 SER A N 1
ATOM 612 C CA . SER A 1 77 ? 4.986 -7.431 0.848 1.00 72.25 77 SER A CA 1
ATOM 613 C C . SER A 1 77 ? 5.925 -6.369 1.435 1.00 72.25 77 SER A C 1
ATOM 615 O O . SER A 1 77 ? 6.814 -6.739 2.187 1.00 72.25 77 SER A O 1
ATOM 617 N N . CYS A 1 78 ? 5.773 -5.081 1.108 1.00 80.88 78 CYS A N 1
ATOM 618 C CA . CYS A 1 78 ? 6.681 -4.027 1.576 1.00 80.88 78 CYS A CA 1
ATOM 619 C C . CYS A 1 78 ? 5.972 -2.706 1.787 1.00 80.88 78 CYS A C 1
ATOM 621 O O . CYS A 1 78 ? 5.274 -2.270 0.879 1.00 80.88 78 CYS A O 1
ATOM 623 N N . THR A 1 79 ? 6.257 -2.027 2.898 1.00 87.06 79 THR A N 1
ATOM 624 C CA . THR A 1 79 ? 5.624 -0.767 3.321 1.00 87.06 79 THR A CA 1
ATOM 625 C C . THR A 1 79 ? 6.394 0.514 2.976 1.00 87.06 79 THR A C 1
ATOM 627 O O . THR A 1 79 ? 6.096 1.550 3.564 1.00 87.06 79 THR A O 1
ATOM 630 N N . HIS A 1 80 ? 7.312 0.489 2.004 1.00 88.62 80 HIS A N 1
ATOM 631 C CA . HIS A 1 80 ? 8.174 1.642 1.692 1.00 88.62 80 HIS A CA 1
ATOM 632 C C . HIS A 1 80 ? 7.427 2.879 1.187 1.00 88.62 80 HIS A C 1
ATOM 634 O O . HIS A 1 80 ? 7.873 3.999 1.411 1.00 88.62 80 HIS A O 1
ATOM 640 N N . ALA A 1 81 ? 6.292 2.705 0.506 1.00 93.00 81 ALA A N 1
ATOM 641 C CA . ALA A 1 81 ? 5.493 3.830 0.038 1.00 93.00 81 ALA A CA 1
ATOM 642 C C . ALA A 1 81 ? 4.020 3.456 -0.134 1.00 93.00 81 ALA A C 1
ATOM 644 O O . ALA A 1 81 ? 3.658 2.635 -0.986 1.00 93.00 81 ALA A O 1
ATOM 645 N N . TYR A 1 82 ? 3.149 4.088 0.649 1.00 95.38 82 TYR A N 1
ATOM 646 C CA . TYR A 1 82 ? 1.707 3.873 0.570 1.00 95.38 82 TYR A CA 1
ATOM 647 C C . TYR A 1 82 ? 0.911 5.086 1.051 1.00 95.38 82 TYR A C 1
ATOM 649 O O . TYR A 1 82 ? 1.387 5.916 1.821 1.00 95.38 82 TYR A O 1
ATOM 657 N N . ALA A 1 83 ? -0.339 5.160 0.611 1.00 95.12 83 ALA A N 1
ATOM 658 C CA . ALA A 1 83 ? -1.338 6.077 1.121 1.00 95.12 83 ALA A CA 1
ATOM 659 C C . ALA A 1 83 ? -2.263 5.352 2.114 1.00 95.12 83 ALA A C 1
ATOM 661 O O . ALA A 1 83 ? -2.619 4.1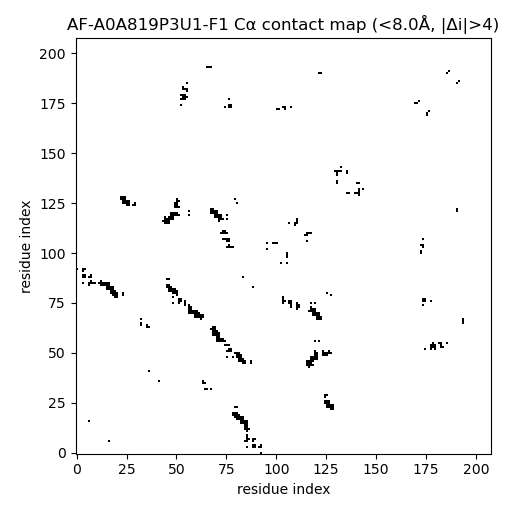84 1.913 1.00 95.12 83 ALA A O 1
ATOM 662 N N . ILE A 1 84 ? -2.669 6.052 3.174 1.00 95.00 84 ILE A N 1
ATOM 663 C CA . ILE A 1 84 ? -3.582 5.563 4.217 1.00 95.00 84 ILE A CA 1
ATOM 664 C C . ILE A 1 84 ? -4.489 6.688 4.741 1.00 95.00 84 ILE A C 1
ATOM 666 O O . ILE A 1 84 ? -4.080 7.844 4.803 1.00 95.00 84 ILE A O 1
ATOM 670 N N . ARG A 1 85 ? -5.713 6.352 5.167 1.00 92.75 85 ARG A N 1
ATOM 671 C CA . ARG A 1 85 ? -6.636 7.279 5.855 1.00 92.75 85 ARG A CA 1
ATOM 672 C C . ARG A 1 85 ? -6.589 7.140 7.373 1.00 92.75 85 ARG A C 1
ATOM 674 O O . ARG A 1 85 ? -6.254 6.072 7.886 1.00 92.75 85 ARG A O 1
ATOM 681 N N . SER A 1 86 ? -7.006 8.173 8.105 1.00 93.94 86 SER A N 1
ATOM 682 C CA . SER A 1 86 ? -6.992 8.182 9.581 1.00 93.94 86 SER A CA 1
ATOM 683 C C . SER A 1 86 ? -7.749 7.004 10.205 1.00 93.94 86 SER A C 1
ATOM 685 O O . SER A 1 86 ? -7.210 6.297 11.061 1.00 93.94 86 SER A O 1
ATOM 687 N N . TYR A 1 87 ? -8.964 6.718 9.730 1.00 93.12 87 TYR A N 1
ATOM 688 C CA . TYR A 1 87 ? -9.769 5.614 10.255 1.00 93.12 87 TYR A CA 1
ATOM 689 C C . TYR A 1 87 ? -9.152 4.245 9.929 1.00 93.12 87 TYR A C 1
ATOM 691 O O . TYR A 1 87 ? -9.287 3.296 10.706 1.00 93.12 87 TYR A O 1
ATOM 699 N N . VAL A 1 88 ? -8.435 4.137 8.804 1.00 95.06 88 VAL A N 1
ATOM 700 C CA . VAL A 1 88 ? -7.704 2.919 8.437 1.00 95.06 88 VAL A CA 1
ATOM 701 C C . VAL A 1 88 ? -6.473 2.758 9.323 1.00 95.06 88 VAL A C 1
ATOM 703 O O . VAL A 1 88 ? -6.203 1.650 9.775 1.00 95.06 88 VAL A O 1
ATOM 706 N N . ALA A 1 89 ? -5.761 3.839 9.644 1.00 95.88 89 ALA A N 1
ATOM 707 C CA . ALA A 1 89 ? -4.644 3.802 10.586 1.00 95.88 89 ALA A CA 1
ATOM 708 C C . ALA A 1 89 ? -5.097 3.287 11.966 1.00 95.88 89 ALA A C 1
ATOM 710 O O . ALA A 1 89 ? -4.472 2.386 12.527 1.00 95.88 89 ALA A O 1
ATOM 711 N N . ALA A 1 90 ? -6.247 3.755 12.466 1.00 95.12 90 ALA A N 1
ATOM 712 C CA . ALA A 1 90 ? -6.859 3.232 13.689 1.00 95.12 90 ALA A CA 1
ATOM 713 C C . ALA A 1 90 ? -7.261 1.748 13.559 1.00 95.12 90 ALA A C 1
ATOM 715 O O . ALA A 1 90 ? -7.007 0.940 14.458 1.00 95.12 90 ALA A O 1
ATOM 716 N N . LYS A 1 91 ? -7.845 1.359 12.415 1.00 95.81 91 LYS A N 1
ATOM 717 C CA . LYS A 1 91 ? -8.176 -0.039 12.098 1.00 95.81 91 LYS A CA 1
ATOM 718 C C . LYS A 1 91 ? -6.926 -0.927 12.116 1.00 95.81 91 LYS A C 1
ATOM 720 O O . LYS A 1 91 ? -6.984 -2.000 12.713 1.00 95.81 91 LYS A O 1
ATOM 725 N N . LEU A 1 92 ? -5.814 -0.487 11.522 1.00 96.19 92 LEU A N 1
ATOM 726 C CA . LEU A 1 92 ? -4.536 -1.204 11.526 1.00 96.19 92 LEU A CA 1
ATOM 727 C C . LEU A 1 92 ? -3.968 -1.348 12.934 1.00 96.19 92 LEU A C 1
ATOM 729 O O . LEU A 1 92 ? -3.613 -2.458 13.306 1.00 96.19 92 LEU A O 1
ATOM 733 N N . LEU A 1 93 ? -3.948 -0.282 13.740 1.00 96.56 93 LEU A N 1
ATOM 734 C CA . LEU A 1 93 ? -3.483 -0.349 15.133 1.00 96.56 93 LEU A CA 1
ATOM 735 C C . LEU A 1 93 ? -4.250 -1.397 15.949 1.00 96.56 93 LEU A C 1
ATOM 737 O O . LEU A 1 93 ? -3.653 -2.117 16.745 1.00 96.56 93 LEU A O 1
ATOM 741 N N . ARG A 1 94 ? -5.563 -1.523 15.720 1.00 96.56 94 ARG A N 1
ATOM 742 C CA . ARG A 1 94 ? -6.390 -2.557 16.357 1.00 96.56 94 ARG A CA 1
ATOM 743 C C . ARG A 1 94 ? -6.098 -3.956 15.816 1.00 96.56 94 ARG A C 1
ATOM 745 O O . ARG A 1 94 ? -6.014 -4.898 16.593 1.00 96.56 94 ARG A O 1
ATOM 752 N N . LEU A 1 95 ? -5.992 -4.112 14.495 1.00 95.94 95 LEU A N 1
ATOM 753 C CA . LEU A 1 95 ? -5.733 -5.414 13.865 1.00 95.94 95 LEU A CA 1
ATOM 754 C C . LEU A 1 95 ? -4.319 -5.936 14.161 1.00 95.94 95 LEU A C 1
ATOM 756 O O . LEU A 1 95 ? -4.117 -7.146 14.206 1.00 95.94 95 LEU A O 1
ATOM 760 N N . LEU A 1 96 ? -3.368 -5.028 14.377 1.00 94.69 96 LEU A N 1
ATOM 761 C CA . LEU A 1 96 ? -1.947 -5.290 14.587 1.00 94.69 96 LEU A CA 1
ATOM 762 C C . LEU A 1 96 ? -1.510 -4.960 16.020 1.00 94.69 96 LEU A C 1
ATOM 764 O O . LEU A 1 96 ? -0.343 -4.667 16.256 1.00 94.69 96 LEU A O 1
ATOM 768 N N . SER A 1 97 ? -2.423 -5.004 16.995 1.00 93.81 97 SER A N 1
ATOM 769 C CA . SER A 1 97 ? -2.093 -4.743 18.405 1.00 93.81 97 SER A CA 1
ATOM 770 C C . SER A 1 97 ? -1.161 -5.803 19.001 1.00 93.81 97 SER A C 1
ATOM 772 O O . SER A 1 97 ? -0.483 -5.564 19.997 1.00 93.81 97 SER A O 1
ATOM 774 N N . SER A 1 98 ? -1.151 -7.001 18.416 1.00 92.44 98 SER A N 1
ATOM 775 C CA . SER A 1 98 ? -0.319 -8.133 18.832 1.00 92.44 98 SER A CA 1
ATOM 776 C C . SER A 1 98 ? 0.063 -8.962 17.599 1.00 92.44 98 SER A C 1
ATOM 778 O O . SER A 1 98 ? -0.466 -10.063 17.416 1.00 92.44 98 SER A O 1
ATOM 780 N N . PRO A 1 99 ? 0.909 -8.413 16.704 1.00 89.31 99 PRO A N 1
ATOM 781 C CA . PRO A 1 99 ? 1.275 -9.088 15.468 1.00 89.31 99 PRO A CA 1
ATOM 782 C C . PRO A 1 99 ? 2.098 -10.334 15.806 1.00 89.31 99 PRO A C 1
ATOM 784 O O . PRO A 1 99 ? 2.936 -10.314 16.708 1.00 89.31 99 PRO A O 1
ATOM 787 N N . ARG A 1 100 ? 1.838 -11.440 15.107 1.00 89.75 100 ARG A N 1
ATOM 788 C CA . ARG A 1 100 ? 2.582 -12.696 15.296 1.00 89.75 100 ARG A CA 1
ATOM 789 C C . ARG A 1 100 ? 3.786 -12.784 14.365 1.00 89.75 100 ARG A C 1
ATOM 791 O O . ARG A 1 100 ? 4.637 -13.649 14.555 1.00 89.75 100 ARG A O 1
ATOM 798 N N . ARG A 1 101 ? 3.825 -11.923 13.349 1.00 88.06 101 ARG A N 1
ATOM 799 C CA . ARG A 1 101 ? 4.864 -11.834 12.320 1.00 88.06 101 ARG A CA 1
ATOM 800 C C . ARG A 1 101 ? 5.301 -10.387 12.129 1.00 88.06 101 ARG A C 1
ATOM 802 O O . ARG A 1 101 ? 4.847 -9.492 12.846 1.00 88.06 101 ARG A O 1
ATOM 809 N N . ALA A 1 102 ? 6.191 -10.171 11.168 1.00 88.88 102 ALA A N 1
ATOM 810 C CA . ALA A 1 102 ? 6.512 -8.831 10.720 1.00 88.88 102 ALA A CA 1
ATOM 811 C C . ALA A 1 102 ? 5.241 -8.119 10.206 1.00 88.88 102 ALA A C 1
ATOM 813 O O . ALA A 1 102 ? 4.244 -8.743 9.832 1.00 88.88 102 ALA A O 1
ATOM 814 N N . VAL A 1 103 ? 5.224 -6.792 10.310 1.00 89.75 103 VAL A N 1
ATOM 815 C CA . VAL A 1 103 ? 4.011 -5.988 10.088 1.00 89.75 103 VAL A CA 1
ATOM 816 C C . VAL A 1 103 ? 3.529 -6.071 8.637 1.00 89.75 103 VAL A C 1
ATOM 818 O O . VAL A 1 103 ? 2.330 -6.176 8.389 1.00 89.75 103 VAL A O 1
ATOM 821 N N . ASP A 1 104 ? 4.462 -6.057 7.696 1.00 88.81 104 ASP A N 1
ATOM 822 C CA . ASP A 1 104 ? 4.267 -6.326 6.272 1.00 88.81 104 ASP A CA 1
ATOM 823 C C . ASP A 1 104 ? 3.606 -7.694 6.024 1.00 88.81 104 ASP A C 1
ATOM 825 O O . ASP A 1 104 ? 2.596 -7.770 5.318 1.00 88.81 104 ASP A O 1
ATOM 829 N N . ASP A 1 105 ? 4.082 -8.757 6.677 1.00 89.31 105 ASP A N 1
ATOM 830 C CA . ASP A 1 105 ? 3.484 -10.097 6.578 1.00 89.31 105 ASP A CA 1
ATOM 831 C C . ASP A 1 105 ? 2.038 -10.118 7.058 1.00 89.31 105 ASP A C 1
ATOM 833 O O . ASP A 1 105 ? 1.160 -10.712 6.424 1.00 89.31 105 ASP A O 1
ATOM 837 N N . GLU A 1 106 ? 1.777 -9.480 8.197 1.00 92.62 106 GLU A N 1
ATOM 838 C CA . GLU A 1 106 ? 0.429 -9.401 8.745 1.00 92.62 106 GLU A CA 1
ATOM 839 C C . GLU A 1 106 ? -0.494 -8.608 7.811 1.00 92.62 106 GLU A C 1
ATOM 841 O O . GLU A 1 106 ? -1.630 -9.023 7.583 1.00 92.62 106 GLU A O 1
ATOM 846 N N . ILE A 1 107 ? -0.018 -7.528 7.182 1.00 92.88 107 ILE A N 1
ATOM 847 C CA . ILE A 1 107 ? -0.796 -6.786 6.177 1.00 92.88 107 ILE A CA 1
ATOM 848 C C . ILE A 1 107 ? -1.130 -7.678 4.973 1.00 92.88 107 ILE A C 1
ATOM 850 O O . ILE A 1 107 ? -2.271 -7.653 4.501 1.00 92.88 107 ILE A O 1
ATOM 854 N N . VAL A 1 108 ? -0.200 -8.521 4.508 1.00 91.62 108 VAL A N 1
ATOM 855 C CA . VAL A 1 108 ? -0.479 -9.508 3.449 1.00 91.62 108 VAL A CA 1
ATOM 856 C C . VAL A 1 108 ? -1.588 -10.473 3.876 1.00 91.62 108 VAL A C 1
ATOM 858 O O . VAL A 1 108 ? -2.519 -10.719 3.106 1.00 91.62 108 VAL A O 1
ATOM 861 N N . LEU A 1 109 ? -1.541 -11.009 5.099 1.00 92.62 109 LEU A N 1
ATOM 862 C CA . LEU A 1 109 ? -2.585 -11.911 5.605 1.00 92.62 109 LEU A CA 1
ATOM 863 C C . LEU A 1 109 ? -3.937 -11.211 5.745 1.00 92.62 109 LEU A C 1
ATOM 865 O O . LEU A 1 109 ? -4.976 -11.789 5.416 1.00 92.62 109 LEU A O 1
ATOM 869 N N . LEU A 1 110 ? -3.941 -9.972 6.227 1.00 94.94 110 LEU A N 1
ATOM 870 C CA . LEU A 1 110 ? -5.147 -9.164 6.358 1.00 94.94 110 LEU A CA 1
ATOM 871 C C . LEU A 1 110 ? -5.750 -8.833 4.985 1.00 94.94 110 LEU A C 1
ATOM 873 O O . LEU A 1 110 ? -6.972 -8.881 4.849 1.00 94.94 110 LEU A O 1
ATOM 877 N N . SER A 1 111 ? -4.921 -8.584 3.967 1.00 93.31 111 SER A N 1
ATOM 878 C CA . SER A 1 111 ? -5.371 -8.423 2.578 1.00 93.31 111 SER A CA 1
ATOM 879 C C . SER A 1 111 ? -5.979 -9.721 2.032 1.00 93.31 111 SER A C 1
ATOM 881 O O . SER A 1 111 ? -7.127 -9.742 1.586 1.00 93.31 111 SER A O 1
ATOM 883 N N . LYS A 1 112 ? -5.269 -10.852 2.166 1.00 91.31 112 LYS A N 1
ATOM 884 C CA . LYS A 1 112 ? -5.744 -12.176 1.715 1.00 91.31 112 LYS A CA 1
ATOM 885 C C . LYS A 1 112 ? -7.036 -12.623 2.391 1.00 91.31 112 LYS A C 1
ATOM 887 O O . LYS A 1 112 ? -7.882 -13.235 1.751 1.00 91.31 112 LYS A O 1
ATOM 892 N N . SER A 1 113 ? -7.191 -12.320 3.678 1.00 94.06 113 SER A N 1
ATOM 893 C CA . SER A 1 113 ? -8.403 -12.620 4.451 1.00 94.06 113 SER A CA 1
ATOM 894 C C . SER A 1 113 ? -9.507 -11.569 4.298 1.00 94.06 113 SER A C 1
ATOM 896 O O . SER A 1 113 ? -10.487 -11.616 5.037 1.00 94.06 113 SER A O 1
ATOM 898 N N . GLN A 1 114 ? -9.350 -10.617 3.367 1.00 93.25 114 GLN A N 1
ATOM 899 C CA . GLN A 1 114 ? -10.306 -9.542 3.074 1.00 93.25 114 GLN A CA 1
ATOM 900 C C . GLN A 1 114 ? -10.646 -8.651 4.280 1.00 93.25 114 GLN A C 1
ATOM 902 O O . GLN A 1 114 ? -11.648 -7.938 4.286 1.00 93.25 114 GLN A O 1
ATOM 907 N N . LYS A 1 115 ? -9.793 -8.651 5.309 1.00 95.94 115 LYS A N 1
ATOM 908 C CA . LYS A 1 115 ? -9.887 -7.723 6.442 1.00 95.94 115 LYS A CA 1
ATOM 909 C C . LYS A 1 115 ? -9.364 -6.337 6.075 1.00 95.94 115 LYS A C 1
ATOM 911 O O . LYS A 1 115 ? -9.775 -5.355 6.697 1.00 95.94 115 LYS A O 1
ATOM 916 N N . LEU A 1 116 ? -8.482 -6.264 5.079 1.00 95.56 116 LEU A N 1
ATOM 917 C CA . LEU A 1 116 ? -8.029 -5.034 4.441 1.00 95.56 116 LEU A CA 1
ATOM 918 C C . LEU A 1 116 ? -8.271 -5.102 2.935 1.00 95.56 116 LEU A C 1
ATOM 920 O O . LEU A 1 116 ? -7.903 -6.084 2.296 1.00 95.56 116 LEU A O 1
ATOM 924 N N . LEU A 1 117 ? -8.840 -4.044 2.362 1.00 95.25 117 LEU A N 1
ATOM 925 C CA . LEU A 1 117 ? -8.872 -3.868 0.913 1.00 95.25 117 LEU A CA 1
ATOM 926 C C . LEU A 1 117 ? -7.655 -3.052 0.485 1.00 95.25 117 LEU A C 1
ATOM 928 O O . LEU A 1 117 ? -7.548 -1.876 0.813 1.00 95.25 117 LEU A O 1
ATOM 932 N N . VAL A 1 118 ? -6.731 -3.670 -0.242 1.00 94.75 118 VAL A N 1
ATOM 933 C CA . VAL A 1 118 ? -5.471 -3.027 -0.625 1.00 94.75 118 VAL A CA 1
ATOM 934 C C . VAL A 1 118 ? -5.385 -2.933 -2.137 1.00 94.75 118 VAL A C 1
ATOM 936 O O . VAL A 1 118 ? -5.579 -3.935 -2.829 1.00 94.75 118 VAL A O 1
ATOM 939 N N . TYR A 1 119 ? -5.071 -1.745 -2.645 1.00 94.62 119 TYR A N 1
ATOM 940 C CA . TYR A 1 119 ? -4.749 -1.515 -4.051 1.00 94.62 119 TYR A CA 1
ATOM 941 C C . TYR A 1 119 ? -3.260 -1.207 -4.228 1.00 94.62 119 TYR A C 1
ATOM 943 O O . TYR A 1 119 ? -2.591 -0.789 -3.286 1.00 94.62 119 TYR A O 1
ATOM 951 N N . SER A 1 120 ? -2.745 -1.406 -5.438 1.00 92.81 120 SER A N 1
ATOM 952 C CA . SER A 1 120 ? -1.396 -1.007 -5.847 1.00 92.81 120 SER A CA 1
ATOM 953 C C . SER A 1 120 ? -1.418 -0.286 -7.190 1.00 92.81 120 SER A C 1
ATOM 955 O O . SER A 1 120 ? -2.230 -0.607 -8.064 1.00 92.81 120 SER A O 1
ATOM 957 N N . ILE A 1 121 ? -0.520 0.685 -7.346 1.00 91.19 121 ILE A N 1
ATOM 958 C CA . ILE A 1 121 ? -0.326 1.447 -8.582 1.00 91.19 121 ILE A CA 1
ATOM 959 C C . ILE A 1 121 ? 0.791 0.808 -9.410 1.00 91.19 121 ILE A C 1
ATOM 961 O O . ILE A 1 121 ? 1.838 0.442 -8.879 1.00 91.19 121 ILE A O 1
ATOM 965 N N . HIS A 1 122 ? 0.537 0.661 -10.708 1.00 87.31 122 HIS A N 1
ATOM 966 C CA . HIS A 1 122 ? 1.426 0.029 -11.675 1.00 87.31 122 HIS A CA 1
ATOM 967 C C . HIS A 1 122 ? 1.510 0.853 -12.961 1.00 87.31 122 HIS A C 1
ATOM 969 O O . HIS A 1 122 ? 0.480 1.020 -13.615 1.00 87.31 122 HIS A O 1
ATOM 975 N N . PRO A 1 123 ? 2.691 1.293 -13.411 1.00 86.69 123 PRO A N 1
ATOM 976 C CA . PRO A 1 123 ? 3.999 1.158 -12.760 1.00 86.69 123 PRO A CA 1
ATOM 977 C C . PRO A 1 123 ? 4.106 1.845 -11.382 1.00 86.69 123 PRO A C 1
ATOM 979 O O . PRO A 1 123 ? 3.303 2.734 -11.091 1.00 86.69 123 PRO A O 1
ATOM 982 N N . PRO A 1 124 ? 5.073 1.432 -10.532 1.00 86.81 124 PRO A N 1
ATOM 983 C CA . PRO A 1 124 ? 5.359 2.086 -9.255 1.00 86.81 124 PRO A CA 1
ATOM 984 C C . PRO A 1 124 ? 5.603 3.590 -9.426 1.00 86.81 124 PRO A 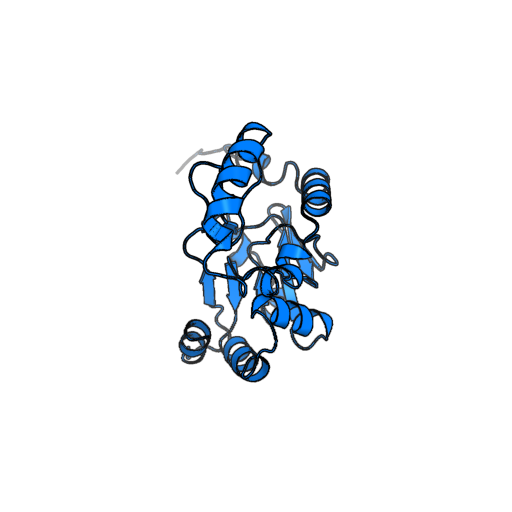C 1
ATOM 986 O O . PRO A 1 124 ? 6.342 3.988 -10.320 1.00 86.81 124 PRO A O 1
ATOM 989 N N . LEU A 1 125 ? 5.009 4.405 -8.554 1.00 88.69 125 LEU A N 1
ATOM 990 C CA . LEU A 1 125 ? 5.270 5.847 -8.441 1.00 88.69 125 LEU A CA 1
ATOM 991 C C . LEU A 1 125 ? 6.375 6.160 -7.434 1.00 88.69 125 LEU A C 1
ATOM 993 O O . LEU A 1 125 ? 6.977 7.224 -7.480 1.00 88.69 125 LEU A O 1
ATOM 997 N N . ALA A 1 126 ? 6.608 5.247 -6.497 1.00 88.12 126 ALA A N 1
ATOM 998 C CA . ALA A 1 126 ? 7.697 5.327 -5.544 1.00 88.12 126 ALA A CA 1
ATOM 999 C C . ALA A 1 126 ? 8.574 4.091 -5.716 1.00 88.12 126 ALA A C 1
ATOM 1001 O O . ALA A 1 126 ? 8.087 2.957 -5.676 1.00 88.12 126 ALA A O 1
ATOM 1002 N N . ILE A 1 127 ? 9.862 4.318 -5.930 1.00 81.38 127 ILE A N 1
ATOM 1003 C CA . ILE A 1 127 ? 10.853 3.272 -6.131 1.00 81.38 127 ILE A CA 1
ATOM 1004 C C . ILE A 1 127 ? 11.837 3.364 -4.977 1.00 81.38 127 ILE A C 1
ATOM 1006 O O . ILE A 1 127 ? 12.516 4.371 -4.802 1.00 81.38 127 ILE A O 1
ATOM 1010 N N . GLN A 1 128 ? 11.931 2.297 -4.193 1.00 77.31 128 GLN A N 1
ATOM 1011 C CA . GLN A 1 128 ? 13.031 2.151 -3.253 1.00 77.31 128 GLN A CA 1
ATOM 1012 C C . GLN A 1 128 ? 14.322 1.997 -4.055 1.00 77.31 128 GLN A C 1
ATOM 1014 O O . GLN A 1 128 ? 14.390 1.142 -4.949 1.00 77.31 128 GLN A O 1
ATOM 1019 N N . ARG A 1 129 ? 15.341 2.815 -3.770 1.00 61.50 129 ARG A N 1
ATOM 1020 C CA . ARG A 1 129 ? 16.634 2.694 -4.454 1.00 61.50 129 ARG A CA 1
ATOM 1021 C C . ARG A 1 129 ? 17.132 1.266 -4.301 1.00 61.50 129 ARG A C 1
ATOM 1023 O O . ARG A 1 129 ? 17.413 0.813 -3.194 1.00 61.50 129 ARG A O 1
ATOM 1030 N N . SER A 1 130 ? 17.238 0.540 -5.419 1.00 50.59 130 SER A N 1
ATOM 1031 C CA . SER A 1 130 ? 17.782 -0.809 -5.366 1.00 50.59 130 SER A CA 1
ATOM 1032 C C . SER A 1 130 ? 19.217 -0.701 -4.886 1.00 50.59 130 SER A C 1
ATOM 1034 O O . SER A 1 130 ? 20.042 -0.023 -5.503 1.00 50.59 130 SER A O 1
ATOM 1036 N N . ILE A 1 131 ? 19.487 -1.392 -3.798 1.00 44.03 131 ILE A N 1
ATOM 1037 C CA . ILE A 1 131 ? 20.799 -1.627 -3.228 1.00 44.03 131 ILE A CA 1
ATOM 1038 C C . ILE A 1 131 ? 21.754 -2.068 -4.335 1.00 44.03 131 ILE A C 1
ATOM 1040 O O . ILE A 1 131 ? 21.742 -3.207 -4.787 1.00 44.03 131 ILE A O 1
ATOM 1044 N N . THR A 1 132 ? 22.587 -1.158 -4.821 1.00 36.12 132 THR A N 1
ATOM 1045 C CA . THR A 1 132 ? 23.781 -1.558 -5.560 1.00 36.12 132 THR A CA 1
ATOM 1046 C C . THR A 1 132 ? 24.814 -2.031 -4.539 1.00 36.12 132 THR A C 1
ATOM 1048 O O . THR A 1 132 ? 24.769 -1.650 -3.369 1.00 36.12 132 THR A O 1
ATOM 1051 N N . SER A 1 133 ? 25.776 -2.856 -4.958 1.00 40.25 133 SER A N 1
ATOM 1052 C CA . SER A 1 133 ? 26.855 -3.380 -4.099 1.00 40.25 133 SER A CA 1
ATOM 1053 C C . SER A 1 133 ? 27.664 -2.304 -3.354 1.00 40.25 133 SER A C 1
ATOM 1055 O O . SER A 1 133 ? 28.456 -2.631 -2.476 1.00 40.25 133 SER A O 1
ATOM 1057 N N . SER A 1 134 ? 27.492 -1.032 -3.717 1.00 35.72 134 SER A N 1
ATOM 1058 C CA . SER A 1 134 ? 28.099 0.137 -3.086 1.00 35.72 134 SER A CA 1
ATOM 1059 C C . SER A 1 134 ? 27.281 0.761 -1.949 1.00 35.72 134 SER A C 1
ATOM 1061 O O . SER A 1 134 ? 27.848 1.577 -1.231 1.00 35.72 134 SER A O 1
ATOM 1063 N N . ASN A 1 135 ? 25.994 0.426 -1.769 1.00 40.66 135 ASN A N 1
ATOM 1064 C CA . ASN A 1 135 ? 25.197 0.946 -0.649 1.00 40.66 135 ASN A CA 1
ATOM 1065 C C . ASN A 1 135 ? 24.015 0.018 -0.281 1.00 40.66 135 ASN A C 1
ATOM 1067 O O . ASN A 1 135 ? 22.886 0.248 -0.722 1.00 40.66 135 ASN A O 1
ATOM 1071 N N . PRO A 1 136 ? 24.265 -1.070 0.469 1.00 44.94 136 PRO A N 1
ATOM 1072 C CA . PRO A 1 136 ? 23.218 -1.981 0.898 1.00 44.94 136 PRO A CA 1
ATOM 1073 C C . PRO A 1 136 ? 22.399 -1.448 2.069 1.00 44.94 136 PRO A C 1
ATOM 1075 O O . PRO A 1 136 ? 22.952 -1.033 3.078 1.00 44.94 136 PRO A O 1
ATOM 1078 N N . SER A 1 137 ? 21.076 -1.492 1.920 1.00 42.00 137 SER A N 1
ATOM 1079 C CA . SER A 1 137 ? 20.109 -1.313 2.995 1.00 42.00 137 SER A CA 1
ATOM 1080 C C . SER A 1 137 ? 19.900 -2.659 3.687 1.00 42.00 137 SER A C 1
ATOM 1082 O O . SER A 1 137 ? 19.989 -3.731 3.072 1.00 42.00 137 SER A O 1
ATOM 1084 N N . ASP A 1 138 ? 19.663 -2.593 4.992 1.00 50.56 138 ASP A N 1
ATOM 1085 C CA . ASP A 1 138 ? 19.639 -3.748 5.889 1.00 50.56 138 ASP A CA 1
ATOM 1086 C C . ASP A 1 138 ? 18.524 -4.758 5.565 1.00 50.56 138 ASP A C 1
ATOM 1088 O O . ASP A 1 138 ? 18.550 -5.889 6.053 1.00 50.56 138 ASP A O 1
ATOM 1092 N N . VAL A 1 139 ? 17.559 -4.380 4.718 1.00 45.22 139 VAL A N 1
ATOM 1093 C CA . VAL A 1 139 ? 16.357 -5.172 4.419 1.00 45.22 139 VAL A CA 1
ATOM 1094 C C . VAL A 1 139 ? 16.384 -5.905 3.071 1.00 45.22 139 VAL A C 1
ATOM 1096 O O . VAL A 1 139 ? 15.539 -6.776 2.865 1.00 45.22 139 VAL A O 1
ATOM 1099 N N . ASN A 1 140 ? 17.347 -5.647 2.167 1.00 41.81 140 ASN A N 1
ATOM 1100 C CA . ASN A 1 140 ? 17.403 -6.362 0.875 1.00 41.81 140 ASN A CA 1
ATOM 1101 C C . ASN A 1 140 ? 18.803 -6.435 0.205 1.00 41.81 140 ASN A C 1
ATOM 1103 O O . ASN A 1 140 ? 19.049 -5.778 -0.808 1.00 41.81 140 ASN A O 1
ATOM 1107 N N . PRO A 1 141 ? 19.762 -7.239 0.700 1.00 42.56 141 PRO A N 1
ATOM 1108 C CA . PRO A 1 141 ? 21.089 -7.303 0.088 1.00 42.56 141 PRO A CA 1
ATOM 1109 C C . PRO A 1 141 ? 21.049 -7.948 -1.311 1.00 42.56 141 PRO A C 1
ATOM 1111 O O . PRO A 1 141 ? 20.797 -9.146 -1.464 1.00 42.56 141 PRO A O 1
ATOM 1114 N N . VAL A 1 142 ? 21.362 -7.156 -2.342 1.00 37.97 142 VAL A N 1
ATOM 1115 C CA . VAL A 1 142 ? 21.508 -7.621 -3.729 1.00 37.97 142 VAL A CA 1
ATOM 1116 C C . VAL A 1 142 ? 22.732 -8.530 -3.862 1.00 37.97 142 VAL A C 1
ATOM 1118 O O . VAL A 1 142 ? 23.859 -8.160 -3.535 1.00 37.97 142 VAL A O 1
ATOM 1121 N N . LYS A 1 143 ? 22.511 -9.742 -4.381 1.00 47.81 143 LYS A N 1
ATOM 1122 C CA . LYS A 1 143 ? 23.570 -10.691 -4.746 1.00 47.81 143 LYS A CA 1
ATOM 1123 C C . LYS A 1 143 ? 24.236 -10.258 -6.049 1.00 47.81 143 LY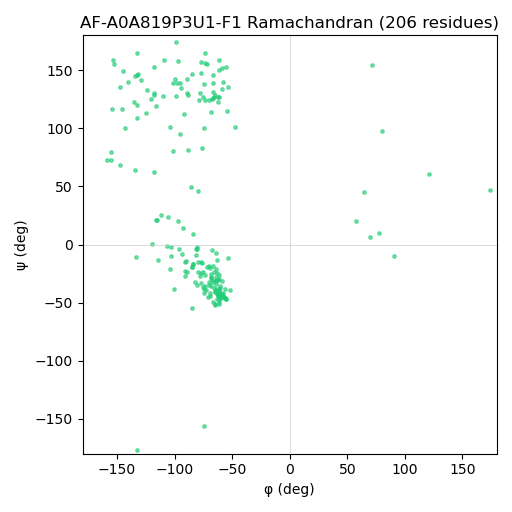S A C 1
ATOM 1125 O O . LYS A 1 143 ? 23.556 -10.173 -7.065 1.00 47.81 143 LYS A O 1
ATOM 1130 N N . VAL A 1 144 ? 25.564 -10.135 -6.067 1.00 42.12 144 VAL A N 1
ATOM 1131 C CA . VAL A 1 144 ? 26.330 -10.160 -7.325 1.00 42.12 144 VAL A CA 1
ATOM 1132 C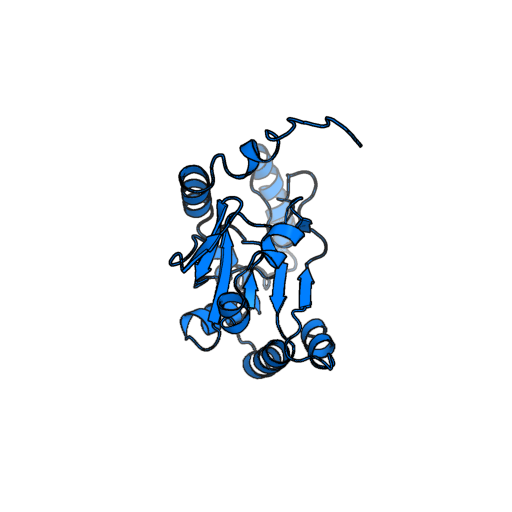 C . VAL A 1 144 ? 27.706 -10.830 -7.174 1.00 42.12 144 VAL A C 1
ATOM 1134 O O . VAL A 1 144 ? 28.601 -10.312 -6.518 1.00 42.12 144 VAL A O 1
ATOM 1137 N N . SER A 1 145 ? 27.851 -11.950 -7.898 1.00 44.22 145 SER A N 1
ATOM 1138 C CA . SER A 1 145 ? 29.078 -12.554 -8.457 1.00 44.22 145 SER A CA 1
ATOM 1139 C C . SER A 1 145 ? 30.126 -13.238 -7.544 1.00 44.22 145 SER A C 1
ATOM 1141 O O . SER A 1 145 ? 30.260 -12.989 -6.351 1.00 44.22 145 SER A O 1
ATOM 1143 N N . TRP A 1 146 ? 30.867 -14.171 -8.158 1.00 39.28 146 TRP A N 1
ATOM 1144 C CA . TRP A 1 146 ? 31.628 -15.284 -7.562 1.00 39.28 146 TRP A CA 1
ATOM 1145 C C . TRP A 1 146 ? 32.767 -14.904 -6.600 1.00 39.28 146 TRP A C 1
ATOM 1147 O O . TRP A 1 146 ? 33.081 -15.660 -5.685 1.00 39.28 146 TRP A O 1
ATOM 1157 N N . SER A 1 147 ? 33.352 -13.715 -6.734 1.00 41.69 147 SER A N 1
ATOM 1158 C CA . SER A 1 147 ? 34.403 -13.213 -5.837 1.00 41.69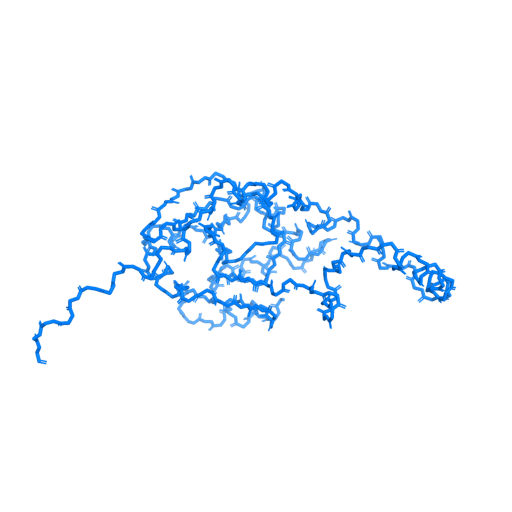 147 SER A CA 1
ATOM 1159 C C . SER A 1 147 ? 33.881 -12.876 -4.430 1.00 41.69 147 SER A C 1
ATOM 1161 O O . SER A 1 147 ? 34.657 -12.849 -3.474 1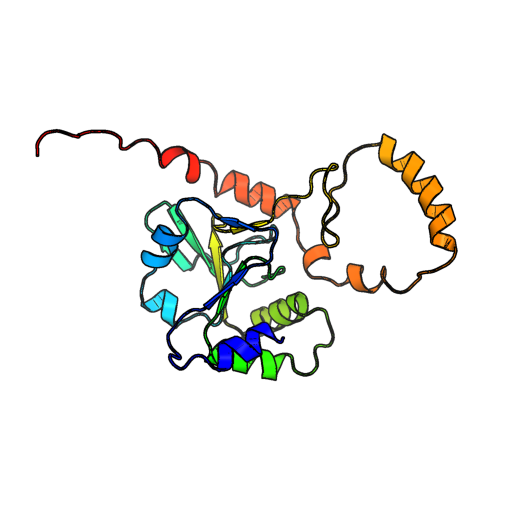.00 41.69 147 SER A O 1
ATOM 1163 N N . PHE A 1 148 ? 32.563 -12.701 -4.274 1.00 45.22 148 PHE A N 1
ATOM 1164 C CA . PHE A 1 148 ? 31.893 -12.526 -2.981 1.00 45.22 148 PHE A CA 1
ATOM 1165 C C . PHE A 1 148 ? 31.818 -13.836 -2.176 1.00 45.22 148 PHE A C 1
ATOM 1167 O O . PHE A 1 148 ? 31.792 -13.809 -0.947 1.00 45.22 148 PHE A O 1
ATOM 1174 N N . GLN A 1 149 ? 31.837 -14.993 -2.850 1.00 45.72 149 GLN A N 1
ATOM 1175 C CA . GLN A 1 149 ? 31.694 -16.312 -2.217 1.00 45.72 149 GLN A CA 1
ATOM 1176 C C . GLN A 1 149 ? 32.901 -16.672 -1.341 1.00 45.72 149 GLN A C 1
ATOM 1178 O O . GLN A 1 149 ? 32.740 -17.253 -0.271 1.00 45.72 149 GLN A O 1
ATOM 1183 N N . VAL A 1 150 ? 34.108 -16.269 -1.745 1.00 50.94 150 VAL A N 1
ATOM 1184 C CA . VAL A 1 150 ? 35.340 -16.569 -0.995 1.00 50.94 150 VAL A CA 1
ATOM 1185 C C . VAL A 1 150 ? 35.447 -15.704 0.264 1.00 50.94 150 VAL A C 1
ATOM 1187 O O . VAL A 1 150 ? 35.829 -16.195 1.324 1.00 50.94 150 VAL A O 1
ATOM 1190 N N . LYS A 1 151 ? 35.038 -14.432 0.190 1.00 43.66 151 LYS A N 1
ATOM 1191 C CA . LYS A 1 151 ? 35.057 -13.518 1.343 1.00 43.66 151 LYS A CA 1
ATOM 1192 C C . LYS A 1 151 ? 33.923 -13.816 2.332 1.00 43.66 151 LYS A C 1
ATOM 1194 O O . LYS A 1 151 ? 34.143 -13.785 3.539 1.00 43.66 151 LYS A O 1
ATOM 1199 N N . ALA A 1 152 ? 32.749 -14.208 1.829 1.00 44.72 152 ALA A N 1
ATOM 1200 C CA . ALA A 1 152 ? 31.635 -14.697 2.640 1.00 44.72 152 ALA A CA 1
ATOM 1201 C C . ALA A 1 152 ? 31.985 -15.969 3.431 1.00 44.72 152 ALA A C 1
ATOM 1203 O O . ALA A 1 152 ? 31.470 -16.156 4.529 1.00 44.72 152 ALA A O 1
ATOM 1204 N N . HIS A 1 153 ? 32.895 -16.813 2.932 1.00 44.97 153 HIS A N 1
ATOM 1205 C CA . HIS A 1 153 ? 33.363 -17.985 3.677 1.00 44.97 153 HIS A CA 1
ATOM 1206 C C . HIS A 1 153 ? 34.237 -17.617 4.886 1.00 44.97 153 HIS A C 1
ATOM 1208 O O . HIS A 1 153 ? 34.174 -18.281 5.919 1.00 44.97 153 HIS A O 1
ATOM 1214 N N . ILE A 1 154 ? 35.000 -16.529 4.782 1.00 49.16 154 ILE A N 1
ATOM 1215 C CA . ILE A 1 154 ? 35.831 -15.994 5.867 1.00 49.16 154 ILE A CA 1
ATOM 1216 C C . ILE A 1 154 ? 34.945 -15.297 6.916 1.00 49.16 154 ILE A C 1
ATOM 1218 O O . ILE A 1 154 ? 35.087 -15.541 8.114 1.00 49.16 154 ILE A O 1
ATOM 1222 N N . ASP A 1 155 ? 33.941 -14.535 6.475 1.00 46.84 155 ASP A N 1
ATOM 1223 C CA . ASP A 1 155 ? 32.921 -13.939 7.352 1.00 46.84 155 ASP A CA 1
ATOM 1224 C C . ASP A 1 155 ? 32.018 -14.992 8.018 1.00 46.84 155 ASP A C 1
ATOM 1226 O O . ASP A 1 155 ? 31.574 -14.810 9.153 1.00 46.84 155 ASP A O 1
ATOM 1230 N N . SER A 1 156 ? 31.767 -16.112 7.332 1.00 43.88 156 SER A N 1
ATOM 1231 C CA . SER A 1 156 ? 31.047 -17.281 7.849 1.00 43.88 156 SER A CA 1
ATOM 1232 C C . SER A 1 156 ? 31.769 -17.945 9.025 1.00 43.88 156 SER A C 1
ATOM 1234 O O . SER A 1 156 ? 31.097 -18.581 9.834 1.00 43.88 156 SER A O 1
ATOM 1236 N N . MET A 1 157 ? 33.092 -17.801 9.162 1.00 48.22 157 MET A N 1
ATOM 1237 C CA . MET A 1 157 ? 33.812 -18.259 10.359 1.00 48.22 157 MET A CA 1
ATOM 1238 C C . MET A 1 157 ? 33.738 -17.244 11.507 1.00 48.22 157 MET A C 1
ATOM 1240 O O . MET A 1 157 ? 33.676 -17.638 12.666 1.00 48.22 157 MET A O 1
ATOM 1244 N N . LEU A 1 158 ? 33.687 -15.944 11.205 1.00 43.97 158 LEU A N 1
ATOM 1245 C CA . LEU A 1 158 ? 33.611 -14.874 12.210 1.00 43.97 158 LEU A CA 1
ATOM 1246 C C . LEU A 1 158 ? 32.207 -14.710 12.820 1.00 43.97 158 LEU A C 1
ATOM 1248 O O . LEU A 1 158 ? 32.079 -14.423 14.008 1.00 43.97 158 LEU A O 1
ATOM 1252 N N . ARG A 1 159 ? 31.138 -14.953 12.050 1.00 42.00 159 ARG A N 1
ATOM 1253 C CA . ARG A 1 159 ? 29.740 -14.901 12.536 1.00 42.00 159 ARG A CA 1
ATOM 1254 C C . ARG A 1 159 ? 29.287 -16.172 13.261 1.00 42.00 159 ARG A C 1
ATOM 1256 O O . ARG A 1 159 ? 28.237 -16.162 13.897 1.00 42.00 159 ARG A O 1
ATOM 1263 N N . TRP A 1 160 ? 30.097 -17.232 13.225 1.00 42.50 160 TRP A N 1
ATOM 1264 C CA . TRP A 1 160 ? 29.901 -18.465 13.995 1.00 42.50 160 TRP A CA 1
ATOM 1265 C C . TRP A 1 160 ? 29.997 -18.243 15.520 1.00 42.50 160 TRP A C 1
ATOM 1267 O O . TRP A 1 160 ? 29.676 -19.153 16.277 1.00 42.50 160 TRP A O 1
ATOM 1277 N N . TRP A 1 161 ? 30.379 -17.043 15.993 1.00 42.09 161 TRP A N 1
ATOM 1278 C CA . TRP A 1 161 ? 30.607 -16.810 17.422 1.00 42.09 161 TRP A CA 1
ATOM 1279 C C . TRP A 1 161 ? 29.527 -16.025 18.200 1.00 42.09 161 TRP A C 1
ATOM 1281 O O . TRP A 1 161 ? 29.470 -16.250 19.402 1.00 42.09 161 TRP A O 1
ATOM 1291 N N . GLN A 1 162 ? 28.619 -15.206 17.619 1.00 44.84 162 GLN A N 1
ATOM 1292 C CA . GLN A 1 162 ? 27.559 -14.504 18.410 1.00 44.84 162 GLN A CA 1
ATOM 1293 C C . GLN A 1 162 ? 26.295 -14.016 17.630 1.00 44.84 162 GLN A C 1
ATOM 1295 O O . GLN A 1 162 ? 26.109 -12.812 17.476 1.00 44.84 162 GLN A O 1
ATOM 1300 N N . GLY A 1 163 ? 25.353 -14.872 17.186 1.00 38.34 163 GLY A N 1
ATOM 1301 C CA . GLY A 1 163 ? 24.076 -14.317 16.660 1.00 38.34 163 GLY A CA 1
ATOM 1302 C C . GLY A 1 163 ? 23.034 -15.238 16.009 1.00 38.34 163 GLY A C 1
ATOM 1303 O O . GLY A 1 163 ? 22.507 -14.907 14.948 1.00 38.34 163 GLY A O 1
ATOM 1304 N N . ALA A 1 164 ? 22.699 -16.377 16.615 1.00 40.66 164 ALA A N 1
ATOM 1305 C CA . ALA A 1 164 ? 21.778 -17.373 16.048 1.00 40.66 164 ALA A CA 1
ATOM 1306 C C . ALA A 1 164 ? 20.270 -17.119 16.321 1.00 40.66 164 ALA A C 1
ATOM 1308 O O . ALA A 1 164 ? 19.567 -18.034 16.734 1.00 40.66 164 ALA A O 1
ATOM 1309 N N . GLU A 1 165 ? 19.747 -15.911 16.070 1.00 41.81 165 GLU A N 1
ATOM 1310 C CA . GLU A 1 165 ? 18.291 -15.630 16.194 1.00 41.81 165 GLU A CA 1
ATOM 1311 C C . GLU A 1 165 ? 17.670 -14.845 15.015 1.00 41.81 165 GLU A C 1
ATOM 1313 O O . GLU A 1 165 ? 16.448 -14.763 14.890 1.00 41.81 165 GLU A O 1
ATOM 1318 N N . VAL A 1 166 ? 18.480 -14.294 14.103 1.00 42.16 166 VAL A N 1
ATOM 1319 C CA . VAL A 1 166 ? 18.004 -13.398 13.023 1.00 42.16 166 VAL A CA 1
ATOM 1320 C C . VAL A 1 166 ? 17.647 -14.150 11.728 1.00 42.16 166 VAL A C 1
ATOM 1322 O O . VAL A 1 166 ? 16.780 -13.722 10.971 1.00 42.16 166 VAL A O 1
ATOM 1325 N N . LEU A 1 167 ? 18.260 -15.310 11.481 1.00 40.34 167 LEU A N 1
ATOM 1326 C CA . LEU A 1 167 ? 18.115 -16.055 10.221 1.00 40.34 167 LEU A CA 1
ATOM 1327 C C . LEU A 1 167 ? 16.825 -16.883 10.113 1.00 40.34 167 LEU A C 1
ATOM 1329 O O . LEU A 1 167 ? 16.363 -17.128 8.999 1.00 40.34 167 LEU A O 1
ATOM 1333 N N . ASP A 1 168 ? 16.213 -17.265 11.234 1.00 44.88 168 ASP A N 1
ATOM 1334 C CA . ASP A 1 168 ? 14.938 -17.999 11.223 1.00 44.88 168 ASP A CA 1
ATOM 1335 C C . ASP A 1 168 ? 13.737 -17.079 10.960 1.00 44.88 168 ASP A C 1
ATOM 1337 O O . ASP A 1 168 ? 12.763 -17.494 10.339 1.00 44.88 168 ASP A O 1
ATOM 1341 N N . LYS A 1 169 ? 13.832 -15.792 11.321 1.00 43.69 169 LYS A N 1
ATOM 1342 C CA . LYS A 1 169 ? 12.766 -14.805 11.071 1.00 43.69 169 LYS A CA 1
ATOM 1343 C C . LYS A 1 169 ? 12.676 -14.351 9.612 1.00 43.69 169 LYS A C 1
ATOM 1345 O O . LYS A 1 169 ? 11.612 -13.924 9.180 1.00 43.69 169 LYS A O 1
ATOM 1350 N N . LEU A 1 170 ? 13.760 -14.464 8.843 1.00 43.62 170 LEU A N 1
ATOM 1351 C CA . LEU A 1 170 ? 13.793 -14.032 7.440 1.00 43.62 170 LEU A CA 1
ATOM 1352 C C . LEU A 1 170 ? 13.277 -15.089 6.459 1.00 43.62 170 LEU A C 1
ATOM 1354 O O . LEU A 1 170 ? 12.894 -14.736 5.352 1.00 43.62 170 LEU A O 1
ATOM 1358 N N . LYS A 1 171 ? 13.221 -16.370 6.839 1.00 47.56 171 LYS A N 1
ATOM 1359 C CA . LYS A 1 171 ? 12.700 -17.426 5.950 1.00 47.56 171 LYS A CA 1
ATOM 1360 C C . LYS A 1 171 ? 11.185 -17.368 5.764 1.00 47.56 171 LYS A C 1
ATOM 1362 O O . LYS A 1 171 ? 10.676 -17.914 4.788 1.00 47.56 171 LYS A O 1
ATOM 1367 N N . ASP A 1 172 ? 10.479 -16.695 6.670 1.00 51.25 172 ASP A N 1
ATOM 1368 C CA . ASP A 1 172 ? 9.021 -16.609 6.651 1.00 51.25 172 ASP A CA 1
ATOM 1369 C C . ASP A 1 172 ? 8.450 -15.260 6.211 1.00 51.25 172 ASP A C 1
ATOM 1371 O O . ASP A 1 172 ? 7.224 -15.167 6.067 1.00 51.25 172 ASP A O 1
ATOM 1375 N N . SER A 1 173 ? 9.308 -14.278 5.919 1.00 56.62 173 SER A N 1
ATOM 1376 C CA . SER A 1 173 ? 8.882 -12.941 5.505 1.00 56.62 173 SER A CA 1
ATOM 1377 C C . SER A 1 173 ? 8.297 -12.913 4.090 1.00 56.62 173 SER A C 1
ATOM 1379 O O . SER A 1 173 ? 8.590 -13.748 3.227 1.00 56.62 173 SER A O 1
ATOM 1381 N N . ALA A 1 174 ? 7.454 -11.925 3.826 1.00 53.12 174 ALA A N 1
ATOM 1382 C CA . ALA A 1 174 ? 6.810 -11.690 2.549 1.00 53.12 174 ALA A CA 1
ATOM 1383 C C . ALA A 1 174 ? 7.835 -11.262 1.492 1.00 53.12 174 ALA A C 1
ATOM 1385 O O . ALA A 1 174 ? 7.651 -11.584 0.321 1.00 53.12 174 ALA A O 1
ATOM 1386 N N . LEU A 1 175 ? 8.941 -10.631 1.905 1.00 54.25 175 LEU A N 1
ATOM 1387 C CA . LEU A 1 175 ? 10.127 -10.397 1.076 1.00 54.25 175 LEU A CA 1
ATOM 1388 C C . LEU A 1 175 ? 10.771 -11.708 0.605 1.00 54.25 175 LEU A C 1
ATOM 1390 O O . LEU A 1 175 ? 11.077 -11.843 -0.575 1.00 54.25 175 LEU A O 1
ATOM 1394 N N . ALA A 1 176 ? 10.915 -12.707 1.482 1.00 55.41 176 ALA A N 1
ATOM 1395 C CA . ALA A 1 176 ? 11.447 -14.018 1.096 1.00 55.41 176 ALA A CA 1
ATOM 1396 C C . ALA A 1 176 ? 10.492 -14.818 0.191 1.00 55.41 176 ALA A C 1
ATOM 1398 O O . ALA A 1 176 ? 10.919 -15.735 -0.510 1.00 55.41 176 ALA A O 1
ATOM 1399 N N . LYS A 1 177 ? 9.201 -14.469 0.201 1.00 55.69 177 LYS A N 1
ATOM 1400 C CA . LYS A 1 177 ? 8.150 -15.076 -0.631 1.00 55.69 177 LYS A CA 1
ATOM 1401 C C . LYS A 1 177 ? 7.864 -14.286 -1.916 1.00 55.69 177 LYS A C 1
ATOM 1403 O O . LYS A 1 177 ? 7.048 -14.744 -2.718 1.00 55.69 177 LYS A O 1
ATOM 1408 N N . ALA A 1 178 ? 8.496 -13.129 -2.118 1.00 64.00 178 ALA A N 1
ATOM 1409 C CA . ALA A 1 178 ? 8.356 -12.347 -3.339 1.00 64.00 178 ALA A CA 1
ATOM 1410 C C . ALA A 1 178 ? 9.121 -13.025 -4.490 1.00 64.00 178 ALA A C 1
ATOM 1412 O O . ALA A 1 178 ? 10.316 -13.299 -4.395 1.00 64.00 178 ALA A O 1
ATOM 1413 N N . ASP A 1 179 ? 8.417 -13.309 -5.586 1.00 71.19 179 ASP A N 1
ATOM 1414 C CA . ASP A 1 179 ? 9.000 -13.885 -6.800 1.00 71.19 179 ASP A CA 1
ATOM 1415 C C . ASP A 1 179 ? 9.493 -12.751 -7.706 1.00 71.19 179 ASP A C 1
ATOM 1417 O O . ASP A 1 179 ? 8.793 -12.290 -8.614 1.00 71.19 179 ASP A O 1
ATOM 1421 N N . PHE A 1 180 ? 10.690 -12.253 -7.388 1.00 65.75 180 PHE A N 1
ATOM 1422 C CA . PHE A 1 180 ? 11.293 -11.117 -8.079 1.00 65.75 180 PHE A CA 1
ATOM 1423 C C . PHE A 1 180 ? 11.512 -11.388 -9.570 1.00 65.75 180 PHE A C 1
ATOM 1425 O O . PHE A 1 180 ? 11.323 -10.475 -10.368 1.00 65.75 180 PHE A O 1
ATOM 1432 N N . GLU A 1 181 ? 11.854 -12.619 -9.961 1.00 68.19 181 GLU A N 1
ATOM 1433 C CA . GLU A 1 181 ? 12.057 -12.983 -11.369 1.00 68.19 181 GL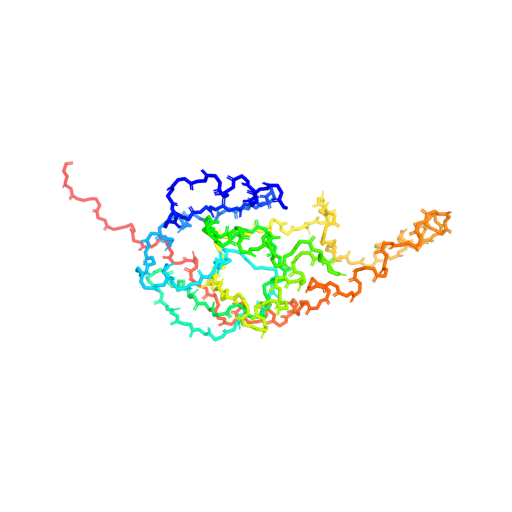U A CA 1
ATOM 1434 C C . GLU A 1 181 ? 10.747 -12.863 -12.149 1.00 68.19 181 GLU A C 1
ATOM 1436 O O . GLU A 1 181 ? 10.678 -12.110 -13.121 1.00 68.19 181 GLU A O 1
ATOM 1441 N N . LYS A 1 182 ? 9.662 -13.485 -11.668 1.00 72.06 182 LYS A N 1
ATOM 1442 C CA . LYS A 1 182 ? 8.356 -13.351 -12.331 1.00 72.06 182 LYS A CA 1
ATOM 1443 C C . LYS A 1 182 ? 7.823 -11.927 -12.312 1.00 72.06 182 LYS A C 1
ATOM 1445 O O . LYS A 1 182 ? 7.130 -11.516 -13.242 1.00 72.06 182 LYS A O 1
ATOM 1450 N N . ALA A 1 183 ? 8.096 -11.165 -11.258 1.00 67.62 183 ALA A N 1
ATOM 1451 C CA . ALA A 1 183 ? 7.685 -9.771 -11.206 1.00 67.62 183 ALA A CA 1
ATOM 1452 C C . ALA A 1 183 ? 8.475 -8.888 -12.177 1.00 67.62 183 A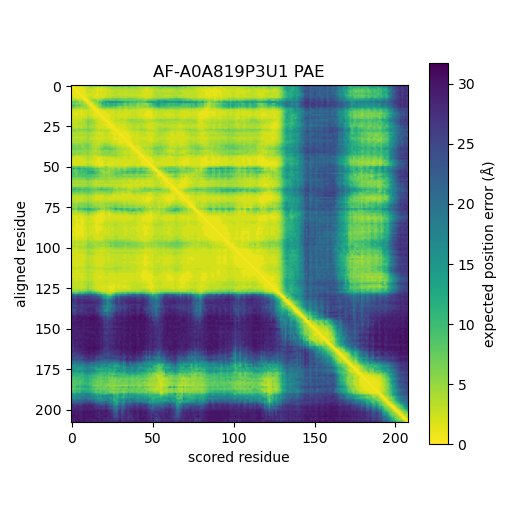LA A C 1
ATOM 1454 O O . ALA A 1 183 ? 7.892 -7.964 -12.745 1.00 67.62 183 ALA A O 1
ATOM 1455 N N . VAL A 1 184 ? 9.762 -9.173 -12.400 1.00 68.19 184 VAL A N 1
ATOM 1456 C CA . VAL A 1 184 ? 10.573 -8.522 -13.438 1.00 68.19 184 VAL A CA 1
ATOM 1457 C C . VAL A 1 184 ? 10.054 -8.899 -14.824 1.00 68.19 184 VAL A C 1
ATOM 1459 O O . VAL A 1 184 ? 9.747 -7.997 -15.596 1.00 68.19 184 VAL A O 1
ATOM 1462 N N . GLU A 1 185 ? 9.835 -10.183 -15.116 1.00 75.94 185 GLU A N 1
ATOM 1463 C CA . GLU A 1 185 ? 9.262 -10.624 -16.398 1.00 75.94 185 GLU A CA 1
ATOM 1464 C C . GLU A 1 185 ? 7.897 -9.978 -16.667 1.00 75.94 185 GLU A C 1
ATOM 1466 O O . GLU A 1 185 ? 7.618 -9.477 -17.761 1.00 75.94 185 GLU A O 1
ATOM 1471 N N . TRP A 1 186 ? 7.029 -9.950 -15.650 1.00 79.00 186 TRP A N 1
ATOM 1472 C CA . TRP A 1 186 ? 5.734 -9.293 -15.754 1.00 79.00 186 TRP A CA 1
ATOM 1473 C C . TRP A 1 186 ? 5.901 -7.798 -16.040 1.00 79.00 186 TRP A C 1
ATOM 1475 O O . TRP A 1 186 ? 5.214 -7.274 -16.919 1.00 79.00 186 TRP A O 1
ATOM 1485 N N . ARG A 1 187 ? 6.825 -7.118 -15.353 1.00 71.62 187 ARG A N 1
ATOM 1486 C CA . ARG A 1 187 ? 7.116 -5.693 -15.550 1.00 71.62 187 ARG A CA 1
ATOM 1487 C C . ARG A 1 187 ? 7.613 -5.415 -16.961 1.00 71.62 187 ARG A C 1
ATOM 1489 O O . ARG A 1 187 ? 7.077 -4.545 -17.638 1.00 71.62 187 ARG A O 1
ATOM 1496 N N . GLU A 1 188 ? 8.584 -6.178 -17.440 1.00 77.44 188 GLU A N 1
ATOM 1497 C CA . GLU A 1 188 ? 9.127 -6.022 -18.788 1.00 77.44 188 GLU A CA 1
ATOM 1498 C C . GLU A 1 188 ? 8.060 -6.249 -19.860 1.00 77.44 188 GLU A C 1
ATOM 1500 O O . GLU A 1 188 ? 7.996 -5.507 -20.836 1.00 77.44 188 GLU A O 1
ATOM 1505 N N . LYS A 1 189 ? 7.161 -7.215 -19.658 1.00 80.56 189 LYS A N 1
ATOM 1506 C CA . LYS A 1 189 ? 6.072 -7.492 -20.599 1.00 80.56 189 LYS A CA 1
ATOM 1507 C C . LYS A 1 189 ? 4.953 -6.449 -20.563 1.00 80.56 189 LYS A C 1
ATOM 1509 O O . LYS A 1 189 ? 4.340 -6.186 -21.595 1.00 80.56 189 LYS A O 1
ATOM 1514 N N . ASN A 1 190 ? 4.635 -5.901 -19.389 1.00 75.25 190 ASN A N 1
ATOM 1515 C CA . ASN A 1 190 ? 3.399 -5.141 -19.174 1.00 75.25 190 ASN A CA 1
ATOM 1516 C C . ASN A 1 190 ? 3.611 -3.654 -18.872 1.00 75.25 190 ASN A C 1
ATOM 1518 O O . ASN A 1 190 ? 2.622 -2.923 -18.872 1.00 75.25 190 ASN A O 1
ATOM 1522 N N . GLU A 1 191 ? 4.829 -3.206 -18.566 1.00 72.94 191 GLU A N 1
ATOM 1523 C CA . GLU A 1 191 ? 5.157 -1.813 -18.207 1.00 72.94 191 GLU A CA 1
ATOM 1524 C C . GLU A 1 191 ? 6.162 -1.155 -19.172 1.00 72.94 191 GLU A C 1
ATOM 1526 O O . GLU A 1 191 ? 6.500 0.021 -19.017 1.00 72.94 191 GLU A O 1
ATOM 1531 N N . HIS A 1 192 ? 6.628 -1.863 -20.208 1.00 65.50 192 HIS A N 1
ATOM 1532 C CA . HIS A 1 192 ? 7.585 -1.306 -21.165 1.00 65.50 192 HIS A CA 1
ATOM 1533 C C . HIS A 1 192 ? 6.994 -0.136 -21.968 1.00 65.50 192 HIS A C 1
ATOM 1535 O O . HIS A 1 192 ? 5.943 -0.252 -22.592 1.00 65.50 192 HIS A O 1
ATOM 1541 N N . GLY A 1 193 ? 7.707 0.996 -21.993 1.00 59.88 193 GLY A N 1
ATOM 1542 C CA . GLY A 1 193 ? 7.379 2.155 -22.834 1.00 59.88 193 GLY A CA 1
ATOM 1543 C C . GLY A 1 193 ? 6.452 3.204 -22.209 1.00 59.88 193 GLY A C 1
ATOM 1544 O O . GLY A 1 193 ? 6.366 4.298 -22.762 1.00 59.88 193 GLY A O 1
ATOM 1545 N N . ILE A 1 194 ? 5.842 2.934 -21.046 1.00 58.50 194 ILE A N 1
ATOM 1546 C CA . ILE A 1 194 ? 4.933 3.880 -20.362 1.00 58.50 194 ILE A CA 1
ATOM 1547 C C . ILE A 1 194 ? 5.677 5.175 -19.994 1.00 58.50 194 ILE A C 1
ATOM 1549 O O . ILE A 1 194 ? 5.240 6.270 -20.335 1.00 58.50 194 ILE A O 1
ATOM 1553 N N . TRP A 1 195 ? 6.874 5.054 -19.419 1.00 53.47 195 TRP A N 1
ATOM 1554 C CA . TRP A 1 195 ? 7.664 6.210 -18.978 1.00 53.47 195 TRP A CA 1
ATOM 1555 C C . TRP A 1 195 ? 8.514 6.867 -20.070 1.00 53.47 195 TRP A C 1
ATOM 1557 O O . TRP A 1 195 ? 8.954 8.003 -19.922 1.00 53.47 195 TRP A O 1
ATOM 1567 N N . LYS A 1 196 ? 8.744 6.188 -21.200 1.00 49.09 196 LYS A N 1
ATOM 1568 C CA . LYS A 1 196 ? 9.596 6.720 -22.282 1.00 49.09 196 LYS A CA 1
ATOM 1569 C C . LYS A 1 196 ? 8.878 7.738 -23.176 1.00 49.09 196 LYS A C 1
ATOM 1571 O O . LYS A 1 196 ? 9.540 8.466 -23.910 1.00 49.09 196 LYS A O 1
ATOM 1576 N N . ASN A 1 197 ? 7.547 7.814 -23.104 1.00 46.12 197 ASN A N 1
ATOM 1577 C CA . ASN A 1 197 ? 6.731 8.658 -23.982 1.00 46.12 197 ASN A CA 1
ATOM 1578 C C . ASN A 1 197 ? 6.223 9.957 -23.331 1.00 46.12 197 ASN A C 1
ATOM 1580 O O . ASN A 1 197 ? 5.634 10.780 -24.028 1.00 46.12 197 ASN A O 1
ATOM 1584 N N . GLY A 1 198 ? 6.505 10.199 -22.045 1.00 42.19 198 GLY A N 1
ATOM 1585 C CA . GLY A 1 198 ? 6.087 11.418 -21.333 1.00 42.19 198 GLY A CA 1
ATOM 1586 C C . GLY A 1 198 ? 6.748 12.721 -21.806 1.00 42.19 198 GLY A C 1
ATOM 1587 O O . GLY A 1 198 ? 6.362 13.789 -21.352 1.00 42.19 198 GLY A O 1
ATOM 1588 N N . ASN A 1 199 ? 7.710 12.657 -22.737 1.00 40.53 199 ASN A N 1
ATOM 1589 C CA . ASN A 1 199 ? 8.509 13.807 -23.180 1.00 40.53 199 ASN A CA 1
ATOM 1590 C C . ASN A 1 199 ? 8.302 14.202 -24.660 1.00 40.53 199 ASN A C 1
ATOM 1592 O O . ASN A 1 199 ? 9.166 14.840 -25.258 1.00 40.53 199 ASN A O 1
ATOM 1596 N N . ARG A 1 200 ? 7.182 13.811 -25.292 1.00 41.19 200 ARG A N 1
ATOM 1597 C CA . ARG A 1 200 ? 6.923 14.075 -26.727 1.00 41.19 200 ARG A CA 1
ATOM 1598 C C . ARG A 1 200 ? 5.731 14.973 -27.061 1.00 41.19 200 ARG A C 1
ATOM 1600 O O . ARG A 1 200 ? 5.325 14.989 -28.213 1.00 41.19 200 ARG A O 1
ATOM 1607 N N . ASN A 1 201 ? 5.253 15.794 -26.129 1.00 41.00 201 ASN A N 1
ATOM 1608 C CA . ASN A 1 201 ? 4.367 16.916 -26.465 1.00 41.00 201 ASN A CA 1
ATOM 1609 C C . ASN A 1 201 ? 5.021 18.247 -26.088 1.00 41.00 201 ASN A C 1
ATOM 1611 O O . ASN A 1 201 ? 4.519 18.999 -25.262 1.00 41.00 201 ASN A O 1
ATOM 1615 N N . ASN A 1 202 ? 6.160 18.528 -26.722 1.00 42.69 202 ASN A N 1
ATOM 1616 C CA . ASN A 1 202 ? 6.661 19.887 -26.869 1.00 42.69 202 ASN A CA 1
ATOM 1617 C C . ASN A 1 202 ? 6.315 20.337 -28.296 1.00 42.69 202 ASN A C 1
ATOM 1619 O O . ASN A 1 202 ? 7.117 20.224 -29.220 1.00 42.69 202 ASN A O 1
ATOM 1623 N N . SER A 1 203 ? 5.070 20.764 -28.494 1.00 40.69 203 SER A N 1
ATOM 1624 C CA . SER A 1 203 ? 4.631 21.405 -29.731 1.00 40.69 203 SER A CA 1
ATOM 1625 C C . SER A 1 203 ? 3.636 22.509 -29.398 1.00 40.69 203 SER A C 1
ATOM 1627 O O . SER A 1 203 ? 2.459 22.236 -29.172 1.00 40.69 203 SER A O 1
ATOM 1629 N N . GLY A 1 204 ? 4.127 23.751 -29.399 1.00 31.33 204 GLY A N 1
ATOM 1630 C CA . GLY A 1 204 ? 3.287 24.931 -29.599 1.00 31.33 204 GLY A CA 1
ATOM 1631 C C . GLY A 1 204 ? 3.273 25.963 -28.475 1.00 31.33 204 GLY A C 1
ATOM 1632 O O . GLY A 1 204 ? 2.202 26.295 -27.986 1.00 31.33 204 GLY A O 1
ATOM 1633 N N . CYS A 1 205 ? 4.418 26.567 -28.141 1.00 35.00 205 CYS A N 1
ATOM 1634 C CA . CYS A 1 205 ? 4.378 27.982 -27.762 1.00 35.00 205 CYS A CA 1
ATOM 1635 C C . CYS A 1 205 ? 4.169 28.801 -29.041 1.00 35.00 205 CYS A C 1
ATOM 1637 O O . CYS A 1 205 ? 5.114 29.028 -29.796 1.00 35.00 205 CYS A O 1
ATOM 1639 N N . VAL A 1 206 ? 2.929 29.226 -29.283 1.00 35.91 206 VAL A N 1
ATOM 1640 C CA . VAL A 1 206 ? 2.602 30.343 -30.174 1.00 35.91 206 VAL A CA 1
ATOM 1641 C C . VAL A 1 206 ? 1.616 31.240 -29.431 1.00 35.91 206 VAL A C 1
ATOM 1643 O O . VAL A 1 206 ? 0.465 30.865 -29.251 1.00 35.91 206 VAL A O 1
ATOM 1646 N N . GLY A 1 207 ? 2.095 32.420 -29.033 1.00 40.22 207 GLY A N 1
ATOM 1647 C CA . GLY A 1 207 ? 1.277 33.593 -28.715 1.00 40.22 207 GLY A CA 1
ATOM 1648 C C . GLY A 1 207 ? 0.612 33.634 -27.338 1.00 40.22 207 GLY A C 1
ATOM 1649 O O . GLY A 1 207 ? -0.489 33.122 -27.185 1.00 40.22 207 GLY A O 1
ATOM 1650 N N . CYS A 1 208 ? 1.258 34.340 -26.406 1.00 36.69 208 CYS A N 1
ATOM 1651 C CA . CYS A 1 208 ? 0.679 35.337 -25.494 1.00 36.69 208 CYS A CA 1
ATOM 1652 C C . CYS A 1 208 ? 1.821 36.230 -24.991 1.00 36.69 208 CYS A C 1
ATOM 1654 O O . CYS A 1 208 ? 2.834 35.659 -24.527 1.00 36.69 208 CYS A O 1
#

Secondary structure (DSSP, 8-state):
-HHHHHHHT-S-TTPEEEEE-TTEEEPTTHHHHHHTS-HHHHHS-SEEES--SSPPP--EEEE-GGG-EEEE-S-----SEEEEEHHHHHHHHHHTSS-SS-HHHHHHHHHHTTSS-EEEEES-SEEE----TTS--TT------THHHHHHHHHHHHGGGS-TTSHHHHSSSTTTT--HHHHHHHHHHHSTTTGGGTT---------

Radius of gyration: 19.84 Å; Cα contacts (8 Å, |Δi|>4): 277; chains: 1; bounding box: 51×54×49 Å

Sequence (208 aa):
MQIWSAITFSTNNDSWSLVFEDDIDLETLTLEVLQSFPNDLWNKPDLIYLGSCGNIPGSKIYEGAYGYRIHQALNPSCTHAYAIRSYVAAKLLRLLSSPRRAVDDEIVLLSKSQKLLVYSIHPPLAIQRSITSSNPSDVNPVKVSWSFQVKAHIDSMLRWWQGAEVLDKLKDSALAKADFEKAVEWREKNEHGIWKNGNRNNSGCVGC